Protein AF-0000000072588635 (afdb_homodimer)

Secondary structure (DSSP, 8-state):
-------------------------TTEEEEEEEEE--PPPTTSPPPSS-EEEEEEEEEPTTSBEEEEEEEE--S-HHHHHHHHHHHHT-EEEEEPPTT-----EEEEEEEEE--------/-------------------------TTEEEEEEEEE--PPPTTSPPPSS-EEEEEEEEEPTTSBEEEEEEEE--S-HHHHHHHHHHHHT-EEEEEPPTT-----EEEEEEEEE--------

Radius of gyration: 28.41 Å; Cα contacts (8 Å, |Δi|>4): 450; chains: 2; bounding box: 90×67×60 Å

Foldseek 3Di:
DPPPPPPPPPPPPPPPPPPPPVPDPLADKDKDKDWDAQDQDPPDPFDPAKFKWKWKFKQALQFFTDPIDTPDGRPGPRSNVSVSVRRRPMGMHMDDRVPDGRGIDMDIDMHMDGGDPPPDD/DPPPPPPPPPPPPPPPPPPPPVPPPLADKDKDKDWDAQDQDPPDDFDPAKFKWKWKFKQALQFFTDPIDTPDGRPGPRSNVSVSVRRRPMGMHMDDRVPDGRGIDMDIDMHMDGGDPPDDD

Nearest PDB structures (foldseek):
  6i97-assembly1_E  TM=8.173E-01  e=5.059E-04  Pseudomonas aeruginosa
  1u07-assembly1_B  TM=7.671E-01  e=1.325E-03  Escherichia coli
  6fip-assembly1_A  TM=7.478E-01  e=3.079E-03  Pseudomonas aeruginosa
  8rd6-assembly1_A  TM=7.359E-01  e=5.970E-03  Salmonella enterica
  2k9k-assembly1_A  TM=5.930E-01  e=5.538E-02  Vibrio anguillarum

InterPro domains:
  IPR006260 TonB/TolA, C-terminal [TIGR01352] (39-115)
  IPR037682 TonB, C-terminal [PF03544] (39-114)
  IPR037682 TonB, C-terminal [PS52015] (25-121)

Solvent-accessible surface area (backbone atoms only — not comparable to full-atom values): 14152 Å² total; per-residue (Å²): 134,82,76,76,78,77,77,78,78,74,78,80,78,76,79,76,75,74,72,81,73,76,76,69,71,62,62,33,23,39,39,39,33,42,31,45,62,56,57,71,55,84,87,45,82,78,53,88,54,74,35,52,27,31,35,31,27,38,30,39,51,84,16,43,46,37,80,69,41,74,79,38,75,46,89,40,69,54,56,43,50,25,40,50,53,20,55,53,58,28,43,33,48,64,44,50,24,75,95,54,68,65,58,48,32,37,42,33,38,72,40,79,44,74,44,72,77,72,71,82,128,133,83,78,77,79,78,78,79,78,73,78,81,77,76,78,75,74,73,72,81,72,77,74,68,72,62,62,34,22,40,38,38,33,41,32,46,64,58,58,70,55,83,87,45,81,80,53,89,52,73,35,53,29,32,37,32,28,38,30,39,54,83,17,42,45,37,80,70,40,74,80,38,76,46,87,39,70,56,54,44,51,24,40,51,54,20,55,53,57,26,42,34,50,65,43,51,22,76,93,53,66,65,58,49,32,36,42,33,39,72,40,77,44,74,44,72,77,71,73,82,127

pLDDT: mean 84.45, std 18.2, range [39.66, 98.81]

Structure (mmCIF, N/CA/C/O backbone):
data_AF-0000000072588635-model_v1
#
loop_
_entity.id
_entity.type
_entity.pdbx_description
1 polymer Lipoprotein
#
loop_
_atom_site.group_PDB
_atom_site.id
_atom_site.type_symbol
_atom_site.label_atom_id
_atom_site.label_alt_id
_atom_site.label_comp_id
_atom_site.label_asym_id
_atom_site.label_entity_id
_atom_site.label_seq_id
_atom_site.pdbx_PDB_ins_code
_atom_site.Cartn_x
_atom_site.Cartn_y
_atom_site.Cartn_z
_atom_site.occupancy
_atom_site.B_iso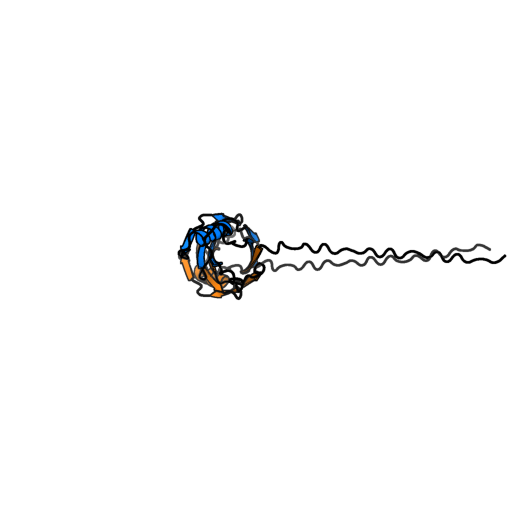_or_equiv
_atom_site.auth_seq_id
_atom_site.auth_comp_id
_atom_site.auth_asym_id
_atom_site.auth_atom_id
_atom_site.pdbx_PDB_model_num
ATOM 1 N N . MET A 1 1 ? 72.812 30.406 -20.75 1 39.66 1 MET A N 1
ATOM 2 C CA . MET A 1 1 ? 71.812 29.594 -21.422 1 39.66 1 MET A CA 1
ATOM 3 C C . MET A 1 1 ? 70.812 29.062 -20.406 1 39.66 1 MET A C 1
ATOM 5 O O . MET A 1 1 ? 70.875 27.922 -19.953 1 39.66 1 MET A O 1
ATOM 9 N N . LYS A 1 2 ? 70.5 29.969 -19.375 1 52.34 2 LYS A N 1
ATOM 10 C CA . LYS A 1 2 ? 69.562 29.719 -18.344 1 52.34 2 LYS A CA 1
ATOM 11 C C . LYS A 1 2 ? 68.188 29.359 -18.938 1 52.34 2 LYS A C 1
ATOM 13 O O . LYS A 1 2 ? 67.625 30.156 -19.672 1 52.34 2 LYS A O 1
ATOM 18 N N . THR A 1 3 ? 68 28.047 -19.266 1 54.88 3 THR A N 1
ATOM 19 C CA . THR A 1 3 ? 66.75 27.5 -19.703 1 54.88 3 THR A CA 1
ATOM 20 C C . THR A 1 3 ? 65.688 27.641 -18.625 1 54.88 3 THR A C 1
ATOM 22 O O . THR A 1 3 ? 65.812 27.172 -17.5 1 54.88 3 THR A O 1
ATOM 25 N N . TYR A 1 4 ? 65.062 28.891 -18.578 1 57.09 4 TYR A N 1
ATOM 26 C CA . TYR A 1 4 ? 63.812 29.078 -17.781 1 57.09 4 TYR A CA 1
ATOM 27 C C . TYR A 1 4 ? 62.75 28.078 -18.188 1 57.09 4 TYR A C 1
ATOM 29 O O . TYR A 1 4 ? 62.312 28.031 -19.344 1 57.09 4 TYR A O 1
ATOM 37 N N . SER A 1 5 ? 62.781 26.781 -17.641 1 53.72 5 SER A N 1
ATOM 38 C CA . SER A 1 5 ? 61.688 25.828 -17.75 1 53.72 5 SER A CA 1
ATOM 39 C C . SER A 1 5 ? 60.344 26.453 -17.328 1 53.72 5 SER A C 1
ATOM 41 O O . SER A 1 5 ? 60.25 26.969 -16.203 1 53.72 5 SER A O 1
ATOM 43 N N . THR A 1 6 ? 59.531 27.062 -18.297 1 59.66 6 THR A N 1
ATOM 44 C CA . THR A 1 6 ? 58.156 27.5 -18.109 1 59.66 6 THR A CA 1
ATOM 45 C C . THR A 1 6 ? 57.281 26.359 -17.625 1 59.66 6 THR A C 1
ATOM 47 O O . THR A 1 6 ? 57.125 25.359 -18.328 1 59.66 6 THR A O 1
ATOM 50 N N . TYR A 1 7 ? 57.281 26.047 -16.312 1 55.94 7 TYR A N 1
ATOM 51 C CA . TYR A 1 7 ? 56.25 25.172 -15.734 1 55.94 7 TYR A CA 1
ATOM 52 C C . TYR A 1 7 ? 54.844 25.656 -16.094 1 55.94 7 TYR A C 1
ATOM 54 O O . TYR A 1 7 ? 54.5 26.797 -15.797 1 55.94 7 TYR A O 1
ATOM 62 N N . LEU A 1 8 ? 54.25 25.125 -17.25 1 55.19 8 LEU A N 1
ATOM 63 C CA . LEU A 1 8 ? 52.844 25.281 -17.594 1 55.19 8 LEU A CA 1
ATOM 64 C C . LEU A 1 8 ? 51.938 24.828 -16.438 1 55.19 8 LEU A C 1
ATOM 66 O O . LEU A 1 8 ? 51.969 23.656 -16.062 1 55.19 8 LEU A O 1
ATOM 70 N N . ALA A 1 9 ? 51.531 25.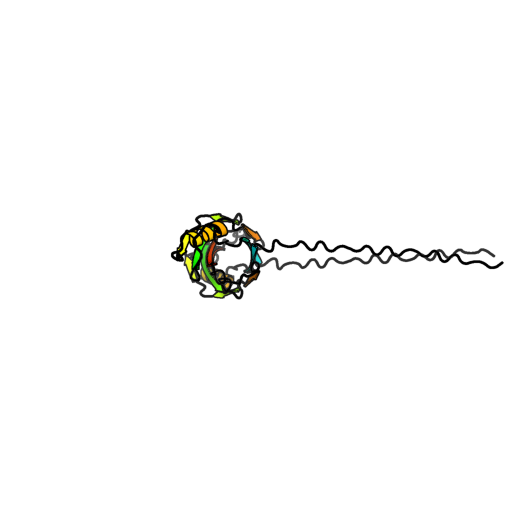688 -15.523 1 54.34 9 ALA A N 1
ATOM 71 C CA . ALA A 1 9 ? 50.562 25.469 -14.477 1 54.34 9 ALA A CA 1
ATOM 72 C C . ALA A 1 9 ? 49.219 25.078 -15.062 1 54.34 9 ALA A C 1
ATOM 74 O O . ALA A 1 9 ? 48.594 25.844 -15.797 1 54.34 9 ALA A O 1
ATOM 75 N N . LEU A 1 10 ? 49.031 23.766 -15.469 1 56.31 10 LEU A N 1
ATOM 76 C CA . LEU A 1 10 ? 47.719 23.281 -15.867 1 56.31 10 LEU A CA 1
ATOM 77 C C . LEU A 1 10 ? 46.688 23.609 -14.789 1 56.31 10 LEU A C 1
ATOM 79 O O . LEU A 1 10 ? 46.844 23.25 -13.625 1 56.31 10 LEU A O 1
ATOM 83 N N . PRO A 1 11 ? 45.812 24.609 -14.914 1 56.38 11 PRO A N 1
ATOM 84 C CA . PRO A 1 11 ? 44.75 24.781 -13.945 1 56.38 11 PRO A CA 1
ATOM 85 C C . PRO A 1 11 ? 43.844 23.531 -13.836 1 56.38 11 PRO A C 1
ATOM 87 O O . PRO A 1 11 ? 43.406 23 -14.852 1 56.38 11 PRO A O 1
ATOM 90 N N . LEU A 1 12 ? 43.969 22.641 -12.859 1 56.97 12 LEU A N 1
ATOM 91 C CA . LEU A 1 12 ? 43 21.609 -12.539 1 56.97 12 LEU A CA 1
ATOM 92 C C . LEU A 1 12 ? 41.625 22.219 -12.344 1 56.97 12 LEU A C 1
ATOM 94 O O . LEU A 1 12 ? 41.406 22.969 -11.391 1 56.97 12 LEU A O 1
ATOM 98 N N . ALA A 1 13 ? 40.812 22.547 -13.375 1 53.59 13 ALA A N 1
ATOM 99 C CA . ALA A 1 13 ? 39.406 22.922 -13.234 1 53.59 13 ALA A CA 1
ATOM 100 C C . ALA A 1 13 ? 38.656 21.891 -12.383 1 53.59 13 ALA A C 1
ATOM 102 O O . ALA A 1 13 ? 38.531 20.734 -12.773 1 53.59 13 ALA A O 1
ATOM 103 N N . ALA A 1 14 ? 38.5 22.078 -11.102 1 53.66 14 ALA A N 1
ATOM 104 C CA . ALA A 1 14 ? 37.594 21.328 -10.219 1 53.66 14 ALA A CA 1
ATOM 105 C C . ALA A 1 14 ? 36.188 21.344 -10.75 1 53.66 14 ALA A C 1
ATOM 107 O O . ALA A 1 14 ? 35.531 22.406 -10.828 1 53.66 14 ALA A O 1
ATOM 108 N N . SER A 1 15 ? 35.719 20.5 -11.711 1 56.03 15 SER A N 1
ATOM 109 C CA . SER A 1 15 ? 34.312 20.297 -12.008 1 56.03 15 SER A CA 1
ATOM 110 C C . SER A 1 15 ? 33.5 20.078 -10.727 1 56.03 15 SER A C 1
ATOM 112 O O . SER A 1 15 ? 33.688 19.062 -10.039 1 56.03 15 SER A O 1
ATOM 114 N N . LEU A 1 16 ? 33.125 21.078 -9.93 1 52.16 16 LEU A N 1
ATOM 115 C CA . LEU A 1 16 ? 32.094 20.922 -8.891 1 52.16 16 LEU A CA 1
ATOM 116 C C . LEU A 1 16 ? 30.859 20.234 -9.453 1 52.16 16 LEU A C 1
ATOM 118 O O . LEU A 1 16 ? 30.141 20.812 -10.281 1 52.16 16 LEU A O 1
ATOM 122 N N . LEU A 1 17 ? 30.781 18.969 -9.664 1 51.03 17 LEU A N 1
ATOM 123 C CA . LEU A 1 17 ? 29.531 18.234 -9.797 1 51.03 17 LEU A CA 1
ATOM 124 C C . LEU A 1 17 ? 28.531 18.688 -8.75 1 51.03 17 LEU A C 1
ATOM 126 O O . LEU A 1 17 ? 28.656 18.328 -7.57 1 51.03 17 LEU A O 1
ATOM 130 N N . ALA A 1 18 ? 27.953 19.906 -8.844 1 51.28 18 ALA A N 1
ATOM 131 C CA . ALA A 1 18 ? 26.75 20.219 -8.062 1 51.28 18 ALA A CA 1
ATOM 132 C C . ALA A 1 18 ? 25.797 19.031 -8.055 1 51.28 18 ALA A C 1
ATOM 134 O O . ALA A 1 18 ? 25.375 18.562 -9.109 1 51.28 18 ALA A O 1
ATOM 135 N N . GLY A 1 19 ? 25.875 18.078 -7.168 1 49.78 19 GLY A N 1
ATOM 136 C CA . GLY A 1 19 ? 24.891 17.016 -6.941 1 49.78 19 GLY A CA 1
ATOM 137 C C . GLY A 1 19 ? 23.469 17.5 -6.965 1 49.78 19 GLY A C 1
ATOM 138 O O . GLY A 1 19 ? 23.141 18.531 -6.363 1 49.78 19 GLY A O 1
ATOM 139 N N . CYS A 1 20 ? 22.578 17.438 -8.039 1 50.41 20 CYS A N 1
ATOM 140 C CA . CYS A 1 20 ? 21.125 17.531 -8.07 1 50.41 20 CYS A CA 1
ATOM 141 C C . CYS A 1 20 ? 20.516 17.047 -6.766 1 50.41 20 CYS A C 1
ATOM 143 O O . CYS A 1 20 ? 20.438 15.836 -6.527 1 50.41 20 CYS A O 1
ATOM 145 N N . ALA A 1 21 ? 20.641 17.688 -5.637 1 49.22 21 ALA A N 1
ATOM 146 C CA . ALA A 1 21 ? 19.781 17.328 -4.516 1 49.22 21 ALA A CA 1
ATOM 147 C C . ALA A 1 21 ? 18.297 17.391 -4.922 1 49.22 21 ALA A C 1
ATOM 149 O O . ALA A 1 21 ? 17.781 18.469 -5.227 1 49.22 21 ALA A O 1
ATOM 150 N N . THR A 1 22 ? 17.672 16.594 -5.734 1 51.28 22 THR A N 1
ATOM 151 C CA . THR A 1 22 ? 16.219 16.578 -5.887 1 51.28 22 THR A CA 1
ATOM 152 C C . THR A 1 22 ? 15.523 16.734 -4.535 1 51.28 22 THR A C 1
ATOM 154 O O . THR A 1 22 ? 15.75 15.93 -3.625 1 51.28 22 THR A O 1
ATOM 157 N N . PHE A 1 23 ? 15.383 17.875 -4.039 1 49.12 23 PHE A N 1
ATOM 158 C CA . PHE A 1 23 ? 14.562 18.156 -2.867 1 49.12 23 PHE A CA 1
ATOM 159 C C . PHE A 1 23 ? 13.211 17.453 -2.984 1 49.12 23 PHE A C 1
ATOM 161 O O . PHE A 1 23 ? 12.391 17.812 -3.832 1 49.12 23 PHE A O 1
ATOM 168 N N . ALA A 1 24 ? 12.992 16.203 -2.787 1 54.25 24 ALA A N 1
ATOM 169 C CA . ALA A 1 24 ? 11.695 15.539 -2.674 1 54.25 24 ALA A CA 1
ATOM 170 C C . ALA A 1 24 ? 10.719 16.391 -1.865 1 54.25 24 ALA A C 1
ATOM 172 O O . ALA A 1 24 ? 11.078 16.938 -0.827 1 54.25 24 ALA A O 1
ATOM 173 N N . PRO A 1 25 ? 9.602 16.844 -2.527 1 55.19 25 PRO A N 1
ATOM 174 C CA . PRO A 1 25 ? 8.641 17.688 -1.829 1 55.19 25 PRO A CA 1
ATOM 175 C C . PRO A 1 25 ? 8.305 17.188 -0.427 1 55.19 25 PRO A C 1
ATOM 177 O O . PRO A 1 25 ? 8.039 16 -0.242 1 55.19 25 PRO A O 1
ATOM 180 N N . ARG A 1 26 ? 8.75 17.828 0.639 1 63.19 26 ARG A N 1
ATOM 181 C CA . ARG A 1 26 ? 8.586 17.672 2.08 1 63.19 26 ARG A CA 1
ATOM 182 C C . ARG A 1 26 ? 7.105 17.578 2.453 1 63.19 26 ARG A C 1
ATOM 184 O O . ARG A 1 26 ? 6.766 17.203 3.576 1 63.19 26 ARG A O 1
ATOM 191 N N . ASP A 1 27 ? 6.109 17.609 1.372 1 81.81 27 ASP A N 1
ATOM 192 C CA . ASP A 1 27 ? 4.707 17.688 1.768 1 81.81 27 ASP A CA 1
ATOM 193 C C . ASP A 1 27 ? 3.943 16.438 1.357 1 81.81 27 ASP A C 1
ATOM 195 O O . ASP A 1 27 ? 2.74 16.484 1.1 1 81.81 27 ASP A O 1
ATOM 199 N N . ALA A 1 28 ? 4.77 15.383 1.234 1 89.25 28 ALA A N 1
ATOM 200 C CA . ALA A 1 28 ? 4.129 14.125 0.869 1 89.25 28 ALA A CA 1
ATOM 201 C C . ALA A 1 28 ? 4.754 12.953 1.618 1 89.25 28 ALA A C 1
ATOM 203 O O . ALA A 1 28 ? 5.949 12.961 1.916 1 89.25 28 ALA A O 1
ATOM 204 N N . ALA A 1 29 ? 3.965 12.094 1.938 1 92.38 29 ALA A N 1
ATOM 205 C CA . ALA A 1 29 ? 4.438 10.836 2.506 1 92.38 29 ALA A CA 1
ATOM 206 C C . ALA A 1 29 ? 4.633 9.781 1.417 1 92.38 29 ALA A C 1
ATOM 208 O O . ALA A 1 29 ? 3.945 9.805 0.394 1 92.38 29 ALA A O 1
ATOM 209 N N . LYS A 1 30 ? 5.648 8.953 1.594 1 94.88 30 LYS A N 1
ATOM 210 C CA . LYS A 1 30 ? 5.922 7.887 0.638 1 94.88 30 LYS A CA 1
ATOM 211 C C . LYS A 1 30 ? 5.746 6.516 1.281 1 94.88 30 LYS A C 1
ATOM 213 O O . LYS A 1 30 ? 6.141 6.305 2.43 1 94.88 30 LYS A O 1
ATOM 218 N N . LEU A 1 31 ? 5.098 5.625 0.53 1 96.44 31 LEU A N 1
ATOM 219 C CA . LEU A 1 31 ? 4.949 4.219 0.889 1 96.44 31 LEU A CA 1
ATOM 220 C C . LEU A 1 31 ? 5.555 3.318 -0.181 1 96.44 31 LEU A C 1
ATOM 222 O O . LEU A 1 31 ? 5.223 3.439 -1.362 1 96.44 31 LEU A O 1
ATOM 226 N N . GLU A 1 32 ? 6.461 2.465 0.234 1 97.25 32 GLU A N 1
ATOM 227 C CA . GLU A 1 32 ? 7.086 1.5 -0.666 1 97.25 32 GLU A CA 1
ATOM 228 C C . GLU A 1 32 ? 6.961 0.078 -0.125 1 97.25 32 GLU A C 1
ATOM 230 O O . GLU A 1 32 ? 7.332 -0.193 1.019 1 97.25 32 GLU A O 1
ATOM 235 N N . CYS A 1 33 ? 6.449 -0.737 -0.926 1 97.88 33 CYS A N 1
ATOM 236 C CA . CYS A 1 33 ? 6.285 -2.127 -0.511 1 97.88 33 CYS A CA 1
ATOM 237 C C . CYS A 1 33 ? 6.91 -3.074 -1.527 1 97.88 33 CYS A C 1
ATOM 239 O O . CYS A 1 33 ? 6.797 -2.859 -2.736 1 97.88 33 CYS A O 1
ATOM 241 N N . THR A 1 34 ? 7.574 -4.094 -1.076 1 96.5 34 THR A N 1
ATOM 242 C CA . THR A 1 34 ? 8.055 -5.219 -1.873 1 96.5 34 THR A CA 1
ATOM 243 C C . THR A 1 34 ? 7.27 -6.488 -1.55 1 96.5 34 THR A C 1
ATOM 245 O O . THR A 1 34 ? 7.141 -6.863 -0.383 1 96.5 34 THR A O 1
ATOM 248 N N . MET A 1 35 ? 6.785 -7.059 -2.574 1 92.25 35 MET A N 1
ATOM 249 C CA . MET A 1 35 ? 5.98 -8.266 -2.398 1 92.25 35 MET A CA 1
ATOM 250 C C . MET A 1 35 ? 6.555 -9.43 -3.199 1 92.25 35 MET A C 1
ATOM 252 O O . MET A 1 35 ? 6.695 -9.336 -4.418 1 92.25 35 MET A O 1
ATOM 256 N N . PRO A 1 36 ? 6.77 -10.477 -2.484 1 93.06 36 PRO A N 1
ATOM 257 C CA . PRO A 1 36 ? 7.238 -11.641 -3.238 1 93.06 36 PRO A CA 1
ATOM 258 C C . PRO A 1 36 ? 6.156 -12.234 -4.141 1 93.06 36 PRO A C 1
ATOM 260 O O . PRO A 1 36 ? 4.965 -12.086 -3.861 1 93.06 36 PRO A O 1
ATOM 263 N N . VAL A 1 37 ? 6.602 -12.836 -5.152 1 90.94 37 VAL A N 1
ATOM 264 C CA . VAL A 1 37 ? 5.676 -13.523 -6.043 1 90.94 37 VAL A CA 1
ATOM 265 C C . VAL A 1 37 ? 5.098 -14.75 -5.344 1 90.94 37 VAL A C 1
ATOM 267 O O . VAL A 1 37 ? 5.82 -15.484 -4.668 1 90.94 37 VAL A O 1
ATOM 270 N N . ALA A 1 38 ? 3.814 -14.852 -5.477 1 93.5 38 ALA A N 1
ATOM 271 C CA . ALA A 1 38 ? 3.188 -16.078 -4.98 1 93.5 38 ALA A CA 1
ATOM 272 C C . ALA A 1 38 ? 3.346 -17.219 -5.98 1 93.5 38 ALA A C 1
ATOM 274 O O . ALA A 1 38 ? 2.736 -17.203 -7.055 1 93.5 38 ALA A O 1
ATOM 275 N N . ALA A 1 39 ? 4.098 -18.203 -5.531 1 90.88 39 ALA A N 1
ATOM 276 C CA . ALA A 1 39 ? 4.328 -19.328 -6.426 1 90.88 39 ALA A CA 1
ATOM 277 C C . ALA A 1 39 ? 3.395 -20.5 -6.094 1 90.88 39 ALA A C 1
ATOM 279 O O . ALA A 1 39 ? 3.297 -20.906 -4.938 1 90.88 39 ALA A O 1
ATOM 280 N N . TYR A 1 40 ? 2.74 -20.922 -7.215 1 93 40 TYR A N 1
ATOM 281 C CA . TYR A 1 40 ? 1.927 -22.109 -7.012 1 93 40 TYR A CA 1
ATOM 282 C C . TYR A 1 40 ? 2.799 -23.312 -6.695 1 93 40 TYR A C 1
ATOM 284 O O . TYR A 1 40 ? 3.775 -23.594 -7.398 1 93 40 TYR A O 1
ATOM 292 N N . PRO A 1 41 ? 2.297 -23.984 -5.633 1 91.88 41 PRO A N 1
ATOM 293 C CA . PRO A 1 41 ? 3.16 -25.094 -5.219 1 91.88 41 PRO A CA 1
ATOM 294 C C . PRO A 1 41 ? 3.322 -26.156 -6.305 1 91.88 41 PRO A C 1
ATOM 296 O O . PRO A 1 41 ? 2.342 -26.547 -6.938 1 91.88 41 PRO A O 1
ATOM 299 N N . GLU A 1 42 ? 4.543 -26.656 -6.438 1 89.31 42 GLU A N 1
ATOM 300 C CA . GLU A 1 42 ? 4.848 -27.609 -7.488 1 89.31 42 GLU A CA 1
ATOM 301 C C . GLU A 1 42 ? 4.262 -28.984 -7.168 1 89.31 42 GLU A C 1
ATOM 303 O O . GLU A 1 42 ? 3.996 -29.781 -8.07 1 89.31 42 GLU A O 1
ATOM 308 N N . ASN A 1 43 ? 4.105 -29.156 -5.938 1 91.94 43 ASN A N 1
ATOM 309 C CA . ASN A 1 43 ? 3.621 -30.453 -5.508 1 91.94 43 ASN A CA 1
ATOM 310 C C . ASN A 1 43 ? 2.098 -30.5 -5.473 1 91.94 43 ASN A C 1
ATOM 312 O O . ASN A 1 43 ? 1.512 -31.562 -5.207 1 91.94 43 ASN A O 1
ATOM 316 N N . ALA A 1 44 ? 1.487 -29.406 -5.766 1 92.44 44 ALA A N 1
ATOM 317 C CA . ALA A 1 44 ? 0.027 -29.359 -5.766 1 92.44 44 ALA A CA 1
ATOM 318 C C . ALA A 1 44 ? -0.533 -29.797 -7.121 1 92.44 44 ALA A C 1
ATOM 320 O O . ALA A 1 44 ? 0.181 -29.797 -8.125 1 92.44 44 ALA A O 1
ATOM 321 N N . LYS A 1 45 ? -1.78 -30.266 -7.117 1 91.44 45 LYS A N 1
ATOM 322 C CA . LYS A 1 45 ? -2.447 -30.594 -8.367 1 91.44 45 LYS A CA 1
ATOM 323 C C . LYS A 1 45 ? -2.422 -29.406 -9.336 1 91.44 45 LYS A C 1
ATOM 325 O O . LYS A 1 45 ? -2.701 -28.281 -8.945 1 91.44 45 LYS A O 1
ATOM 330 N N . PRO A 1 46 ? -2.086 -29.719 -10.555 1 91.25 46 PRO A N 1
ATOM 331 C CA . PRO A 1 46 ? -2.039 -28.641 -11.539 1 91.25 46 PRO A CA 1
ATOM 332 C C . PRO A 1 46 ? -3.375 -27.922 -11.688 1 91.25 46 PRO A C 1
ATOM 334 O O . PRO A 1 46 ? -4.434 -28.547 -11.633 1 91.25 46 PRO A O 1
ATOM 337 N N . LEU A 1 47 ? -3.24 -26.656 -11.852 1 91.94 47 LEU A N 1
ATOM 338 C CA . LEU A 1 47 ? -4.441 -25.844 -12.008 1 91.94 47 LEU A CA 1
ATOM 339 C C . LEU A 1 47 ? -5.121 -26.125 -13.344 1 91.94 47 LEU A C 1
ATOM 341 O O . LEU A 1 47 ? -4.461 -26.141 -14.391 1 91.94 47 LEU A O 1
ATOM 345 N N . GLU A 1 48 ? -6.367 -26.375 -13.297 1 90.31 48 GLU A N 1
ATOM 346 C CA . GLU A 1 48 ? -7.141 -26.562 -14.523 1 90.31 48 GLU A CA 1
ATOM 347 C C . GLU A 1 48 ? -7.75 -25.25 -15 1 90.31 48 GLU A C 1
ATOM 349 O O . GLU A 1 48 ? -8.133 -25.125 -16.172 1 90.31 48 GLU A O 1
ATOM 354 N N . ARG A 1 49 ? -7.906 -24.359 -14.07 1 92.19 49 ARG A N 1
ATOM 355 C CA . ARG A 1 49 ? -8.453 -23.031 -14.359 1 92.19 49 ARG A CA 1
ATOM 356 C C . ARG A 1 49 ? -7.758 -21.969 -13.523 1 92.19 49 ARG A C 1
ATOM 358 O O . ARG A 1 49 ? -7.059 -22.281 -12.562 1 92.19 49 ARG A O 1
ATOM 365 N N . ARG A 1 50 ? -7.922 -20.797 -13.93 1 94.56 50 ARG A N 1
ATOM 366 C CA . ARG A 1 50 ? -7.383 -19.656 -13.195 1 94.56 50 ARG A CA 1
ATOM 367 C C . ARG A 1 50 ? -7.902 -19.625 -11.766 1 94.56 50 ARG A C 1
ATOM 369 O O . ARG A 1 50 ? -9.086 -19.875 -11.523 1 94.56 50 ARG A O 1
ATOM 376 N N . ALA A 1 51 ? -7.031 -19.375 -10.844 1 95.81 51 ALA A N 1
ATOM 377 C CA . ALA A 1 51 ? -7.391 -19.219 -9.438 1 95.81 51 ALA A CA 1
ATOM 378 C C . ALA A 1 51 ? -7.039 -17.812 -8.93 1 95.81 51 ALA A C 1
ATOM 380 O O . ALA A 1 51 ? -5.918 -17.344 -9.117 1 95.81 51 ALA A O 1
ATOM 381 N N . THR A 1 52 ? -8.039 -17.125 -8.383 1 96.5 52 THR A N 1
ATOM 382 C CA . THR A 1 52 ? -7.812 -15.82 -7.793 1 96.5 52 THR A CA 1
ATOM 383 C C . THR A 1 52 ? -8.125 -15.836 -6.301 1 96.5 52 THR A C 1
ATOM 385 O O . THR A 1 52 ? -9.211 -16.25 -5.891 1 96.5 52 THR A O 1
ATOM 388 N N . VAL A 1 53 ? -7.199 -15.453 -5.52 1 98.06 53 VAL A N 1
ATOM 389 C CA . VAL A 1 53 ? -7.332 -15.383 -4.066 1 98.06 53 VAL A CA 1
ATOM 390 C C . VAL A 1 53 ? -7.285 -13.922 -3.613 1 98.06 53 VAL A C 1
ATOM 392 O O . VAL A 1 53 ? -6.383 -13.172 -4 1 98.06 53 VAL A O 1
ATOM 395 N N . LEU A 1 54 ? -8.25 -13.445 -2.877 1 98.62 54 LEU A N 1
ATOM 396 C CA . LEU A 1 54 ? -8.18 -12.133 -2.246 1 98.62 54 LEU A CA 1
ATOM 397 C C . LEU A 1 54 ? -7.668 -12.242 -0.815 1 98.62 54 LEU A C 1
ATOM 399 O O . LEU A 1 54 ? -8.219 -12.992 -0.007 1 98.62 54 LEU A O 1
ATOM 403 N N . VAL A 1 55 ? -6.566 -11.562 -0.556 1 98.75 55 VAL A N 1
ATOM 404 C CA . VAL A 1 55 ? -5.914 -11.664 0.745 1 98.75 55 VAL A CA 1
ATOM 405 C C . VAL A 1 55 ? -5.824 -10.281 1.385 1 98.75 55 VAL A C 1
ATOM 407 O O . VAL A 1 55 ? -5.496 -9.297 0.714 1 98.75 55 VAL A O 1
ATOM 410 N N . ARG A 1 56 ? -6.102 -10.195 2.631 1 98.75 56 ARG A N 1
ATOM 411 C CA . ARG A 1 56 ? -6.008 -8.984 3.438 1 98.75 56 ARG A CA 1
ATOM 412 C C . ARG A 1 56 ? -4.926 -9.125 4.504 1 98.75 56 ARG A C 1
ATOM 414 O O . ARG A 1 56 ? -4.77 -10.188 5.109 1 98.75 56 ARG A O 1
ATOM 421 N N . ALA A 1 57 ? -4.223 -8.102 4.777 1 98.81 57 ALA A N 1
ATOM 422 C CA . ALA A 1 57 ? -3.264 -8.047 5.875 1 98.81 57 ALA A CA 1
ATOM 423 C C . ALA A 1 57 ? -3.256 -6.664 6.527 1 98.81 57 ALA A C 1
ATOM 425 O O . ALA A 1 57 ? -3.533 -5.66 5.871 1 98.81 57 ALA A O 1
ATOM 426 N N . MET A 1 58 ? -3.023 -6.625 7.777 1 98.69 58 MET A N 1
ATOM 427 C CA . MET A 1 58 ? -2.629 -5.398 8.461 1 98.69 58 MET A CA 1
ATOM 428 C C . MET A 1 58 ? -1.118 -5.199 8.398 1 98.69 58 MET A C 1
ATOM 430 O O . MET A 1 58 ? -0.356 -6.059 8.844 1 98.69 58 MET A O 1
ATOM 434 N N . ILE A 1 59 ? -0.738 -4.125 7.75 1 98.5 59 ILE A N 1
ATOM 435 C CA . ILE A 1 59 ? 0.676 -3.768 7.727 1 98.5 59 ILE A CA 1
ATOM 436 C C . ILE A 1 59 ? 0.987 -2.816 8.883 1 98.5 59 ILE A C 1
ATOM 438 O O . ILE A 1 59 ? 0.404 -1.733 8.977 1 98.5 59 ILE A O 1
ATOM 442 N N . THR A 1 60 ? 1.933 -3.18 9.664 1 98.25 60 THR A N 1
ATOM 443 C CA . THR A 1 60 ? 2.275 -2.387 10.844 1 98.25 60 THR A CA 1
ATOM 444 C C . THR A 1 60 ? 3.062 -1.142 10.445 1 98.25 60 THR A C 1
ATOM 446 O O . THR A 1 60 ? 3.496 -1.016 9.297 1 98.25 60 THR A O 1
ATOM 449 N N . ALA A 1 61 ? 3.197 -0.239 11.43 1 96.88 61 ALA A N 1
ATOM 450 C CA . ALA A 1 61 ? 3.98 0.969 11.188 1 96.88 61 ALA A CA 1
ATOM 451 C C . ALA A 1 61 ? 5.426 0.625 10.836 1 96.88 61 ALA A C 1
ATOM 453 O O . ALA A 1 61 ? 6.105 1.394 10.156 1 96.88 61 ALA A O 1
ATOM 454 N N . SER A 1 62 ? 5.867 -0.562 11.266 1 96.62 62 SER A N 1
ATOM 455 C CA . SER A 1 62 ? 7.23 -1.009 10.992 1 96.62 62 SER A CA 1
ATOM 456 C C . SER A 1 62 ? 7.332 -1.657 9.617 1 96.62 62 SER A C 1
ATOM 458 O O . SER A 1 62 ? 8.43 -1.956 9.141 1 96.62 62 SER A O 1
ATOM 460 N N . GLY A 1 63 ? 6.191 -1.947 9.047 1 97.56 63 GLY A N 1
ATOM 461 C CA . GLY A 1 63 ? 6.211 -2.408 7.664 1 97.56 63 GLY A CA 1
ATOM 462 C C . GLY A 1 63 ? 5.992 -3.904 7.531 1 97.56 63 GLY A C 1
ATOM 463 O O . GLY A 1 63 ? 6.148 -4.465 6.445 1 97.56 63 GLY A O 1
ATOM 464 N N . ASN A 1 64 ? 5.602 -4.57 8.602 1 97.62 64 ASN A N 1
ATOM 465 C CA . ASN A 1 64 ? 5.395 -6.012 8.57 1 97.62 64 ASN A CA 1
ATOM 466 C C . ASN A 1 64 ? 3.916 -6.367 8.453 1 97.62 64 ASN A C 1
ATOM 468 O O . ASN A 1 64 ? 3.057 -5.656 8.977 1 97.62 64 ASN A O 1
ATOM 472 N N . ALA A 1 65 ? 3.736 -7.527 7.816 1 98.44 65 ALA A N 1
ATOM 473 C CA . ALA A 1 65 ? 2.359 -7.988 7.672 1 98.44 65 ALA A CA 1
ATOM 474 C C . ALA A 1 65 ? 1.909 -8.766 8.906 1 98.44 65 ALA A C 1
ATOM 476 O O . ALA A 1 65 ? 2.656 -9.594 9.438 1 98.44 65 ALA A O 1
ATOM 477 N N . GLU A 1 66 ? 0.759 -8.422 9.359 1 98.19 66 GLU A N 1
ATOM 478 C CA . GLU A 1 66 ? 0.084 -9.133 10.445 1 98.19 66 GLU A CA 1
ATOM 479 C C . GLU A 1 66 ? -1.364 -9.445 10.078 1 98.19 66 GLU A C 1
ATOM 481 O O . GLU A 1 66 ? -1.911 -8.867 9.133 1 98.19 66 GLU A O 1
ATOM 486 N N . ASN A 1 67 ? -1.914 -10.469 10.75 1 98.38 67 ASN A N 1
ATOM 487 C CA . ASN A 1 67 ? -3.316 -10.836 10.578 1 98.38 67 ASN A CA 1
ATOM 488 C C . ASN A 1 67 ? -3.654 -11.086 9.109 1 98.38 67 ASN A C 1
ATOM 490 O O . ASN A 1 67 ? -4.633 -10.539 8.594 1 98.38 67 ASN A O 1
ATOM 494 N N . VAL A 1 68 ? -2.83 -11.828 8.508 1 98.69 68 VAL A N 1
ATOM 495 C CA . VAL A 1 68 ? -3.023 -12.156 7.098 1 98.69 68 VAL A CA 1
ATOM 496 C C . VAL A 1 68 ? -4.188 -13.141 6.949 1 98.69 68 VAL A C 1
ATOM 498 O O . VAL A 1 68 ? -4.184 -14.211 7.559 1 98.69 68 VAL A O 1
ATOM 501 N N . THR A 1 69 ? -5.188 -12.758 6.148 1 98.31 69 THR A N 1
ATOM 502 C CA . THR A 1 69 ? -6.402 -13.555 6.027 1 98.31 69 THR A CA 1
ATOM 503 C C . THR A 1 69 ? -6.887 -13.586 4.582 1 98.31 69 THR A C 1
ATOM 505 O O . THR A 1 69 ? -6.828 -12.578 3.879 1 98.31 69 THR A O 1
ATOM 508 N N . VAL A 1 70 ? -7.387 -14.742 4.242 1 98.62 70 VAL A N 1
ATOM 509 C CA . VAL A 1 70 ? -8.062 -14.844 2.955 1 98.62 70 VAL A CA 1
ATOM 510 C C . VAL A 1 70 ? -9.477 -14.281 3.064 1 98.62 70 VAL A C 1
ATOM 512 O O . VAL A 1 70 ? -10.289 -14.773 3.852 1 98.62 70 VAL A O 1
ATOM 515 N N . THR A 1 71 ? -9.812 -13.242 2.344 1 98.31 71 THR A N 1
ATOM 516 C CA . THR A 1 71 ? -11.156 -12.672 2.371 1 98.31 71 THR A CA 1
ATOM 517 C C . THR A 1 71 ? -12.047 -13.336 1.32 1 98.31 71 THR A C 1
ATOM 519 O O . THR A 1 71 ? -13.266 -13.398 1.486 1 98.31 71 THR A O 1
ATOM 522 N N . THR A 1 72 ? -11.5 -13.781 0.148 1 97.81 72 THR A N 1
ATOM 523 C CA . THR A 1 72 ? -12.172 -14.562 -0.889 1 97.81 72 THR A CA 1
ATOM 524 C C . THR A 1 72 ? -11.273 -15.688 -1.386 1 97.81 72 THR A C 1
ATOM 526 O O . THR A 1 72 ? -10.242 -15.445 -2.014 1 97.81 72 THR A O 1
ATOM 529 N N . SER A 1 73 ? -11.703 -16.812 -1.113 1 97.44 73 SER A N 1
ATOM 530 C CA . SER A 1 73 ? -10.922 -17.984 -1.475 1 97.44 73 SER A CA 1
ATOM 531 C C . SER A 1 73 ? -11.062 -18.312 -2.959 1 97.44 73 SER A C 1
ATOM 533 O O . SER A 1 73 ? -12.102 -18.031 -3.562 1 97.44 73 SER A O 1
ATOM 535 N N . SER A 1 74 ? -10.094 -18.906 -3.537 1 95.25 74 SER A N 1
ATOM 536 C CA . SER A 1 74 ? -10.125 -19.391 -4.91 1 95.25 74 SER A CA 1
ATOM 537 C C . SER A 1 74 ? -10.773 -20.766 -4.996 1 95.25 74 SER A C 1
ATOM 539 O O . SER A 1 74 ? -10.992 -21.297 -6.09 1 95.25 74 SER A O 1
ATOM 541 N N . ARG A 1 75 ? -11.016 -21.453 -3.938 1 94.56 75 ARG A N 1
ATOM 542 C CA . ARG A 1 75 ? -11.484 -22.828 -3.807 1 94.56 75 ARG A CA 1
ATOM 543 C C . ARG A 1 75 ? -10.367 -23.812 -4.137 1 94.56 75 ARG A C 1
ATOM 545 O O . ARG A 1 75 ? -10.633 -24.984 -4.43 1 94.56 75 ARG A O 1
ATOM 552 N N . ASN A 1 76 ? -9.148 -23.328 -4.246 1 95.5 76 ASN A N 1
ATOM 553 C CA . ASN A 1 76 ? -7.922 -24.125 -4.34 1 95.5 76 ASN A CA 1
ATOM 554 C C . ASN A 1 76 ? -7.012 -23.891 -3.141 1 95.5 76 ASN A C 1
ATOM 556 O O . ASN A 1 76 ? -6.395 -22.828 -3.018 1 95.5 76 ASN A O 1
ATOM 560 N N . ALA A 1 77 ? -6.898 -24.875 -2.336 1 95.94 77 ALA A N 1
ATOM 561 C CA . ALA A 1 77 ? -6.184 -24.734 -1.067 1 95.94 77 ALA A CA 1
ATOM 562 C C . ALA A 1 77 ? -4.715 -24.406 -1.299 1 95.94 77 ALA A C 1
ATOM 564 O O . ALA A 1 77 ? -4.113 -23.656 -0.527 1 95.94 77 ALA A O 1
ATOM 565 N N . ALA A 1 78 ? -4.188 -24.938 -2.244 1 96.88 78 ALA A N 1
ATOM 566 C CA . ALA A 1 78 ? -2.781 -24.672 -2.545 1 96.88 78 ALA A CA 1
ATOM 567 C C . ALA A 1 78 ? -2.562 -23.219 -2.947 1 96.88 78 ALA A C 1
ATOM 569 O O . ALA A 1 78 ? -1.6 -22.578 -2.512 1 96.88 78 ALA A O 1
ATOM 570 N N . ALA A 1 79 ? -3.434 -22.719 -3.799 1 97.19 79 ALA A N 1
ATOM 571 C CA . ALA A 1 79 ? -3.357 -21.312 -4.199 1 97.19 79 ALA A CA 1
ATOM 572 C C . ALA A 1 79 ? -3.553 -20.391 -2.998 1 97.19 79 ALA A C 1
ATOM 574 O O . ALA A 1 79 ? -2.82 -19.422 -2.838 1 97.19 79 ALA A O 1
ATOM 575 N N . ASP A 1 80 ? -4.527 -20.766 -2.162 1 97.88 80 ASP A N 1
ATOM 576 C CA . ASP A 1 80 ? -4.793 -19.969 -0.977 1 97.88 80 ASP A CA 1
ATOM 577 C C . ASP A 1 80 ? -3.57 -19.906 -0.066 1 97.88 80 ASP A C 1
ATOM 579 O O . ASP A 1 80 ? -3.188 -18.828 0.398 1 97.88 80 ASP A O 1
ATOM 583 N N . ARG A 1 81 ? -2.934 -21.016 0.13 1 97.06 81 ARG A N 1
ATOM 584 C CA . ARG A 1 81 ? -1.754 -21.094 0.987 1 97.06 81 ARG A CA 1
ATOM 585 C C . ARG A 1 81 ? -0.6 -20.281 0.389 1 97.06 81 ARG A C 1
ATOM 587 O O . ARG A 1 81 ? 0.105 -19.578 1.106 1 97.06 81 ARG A O 1
ATOM 594 N N . ALA A 1 82 ? -0.385 -20.422 -0.853 1 96.88 82 ALA A N 1
ATOM 595 C CA . ALA A 1 82 ? 0.686 -19.703 -1.535 1 96.88 82 ALA A CA 1
ATOM 596 C C . ALA A 1 82 ? 0.478 -18.188 -1.438 1 96.88 82 ALA A C 1
ATOM 598 O O . ALA A 1 82 ? 1.433 -17.438 -1.229 1 96.88 82 ALA A O 1
ATOM 599 N N . ALA A 1 83 ? -0.752 -17.797 -1.621 1 97.69 83 ALA A N 1
ATOM 600 C CA . ALA A 1 83 ? -1.085 -16.375 -1.551 1 97.69 83 ALA A CA 1
ATOM 601 C C . ALA A 1 83 ? -0.828 -15.82 -0.152 1 97.69 83 ALA A C 1
ATOM 603 O O . ALA A 1 83 ? -0.242 -14.75 -0.002 1 97.69 83 ALA A O 1
ATOM 604 N N . VAL A 1 84 ? -1.262 -16.562 0.858 1 98.12 84 VAL A N 1
ATOM 605 C CA . VAL A 1 84 ? -1.069 -16.156 2.246 1 98.12 84 VAL A CA 1
ATOM 606 C C . VAL A 1 84 ? 0.422 -16.078 2.559 1 98.12 84 VAL A C 1
ATOM 608 O O . VAL A 1 84 ? 0.877 -15.125 3.203 1 98.12 84 VAL A O 1
ATOM 611 N N . ASP A 1 85 ? 1.17 -17.031 2.094 1 97.44 85 ASP A N 1
ATOM 612 C CA . ASP A 1 85 ? 2.613 -17.047 2.312 1 97.44 85 ASP A CA 1
ATOM 613 C C . ASP A 1 85 ? 3.273 -15.82 1.691 1 97.44 85 ASP A C 1
ATOM 615 O O . ASP A 1 85 ? 4.082 -15.148 2.338 1 97.44 85 ASP A O 1
ATOM 619 N N . ALA A 1 86 ? 2.922 -15.5 0.505 1 96.75 86 ALA A N 1
ATOM 620 C CA . ALA A 1 86 ? 3.486 -14.336 -0.175 1 96.75 86 ALA A CA 1
ATOM 621 C C . ALA A 1 86 ? 3.111 -13.047 0.545 1 96.75 86 ALA A C 1
ATOM 623 O O . ALA A 1 86 ? 3.969 -12.195 0.796 1 96.75 86 ALA A O 1
ATOM 624 N N . MET A 1 87 ? 1.814 -12.914 0.898 1 97.88 87 MET A N 1
ATOM 625 C CA . MET A 1 87 ? 1.345 -11.719 1.588 1 97.88 87 MET A CA 1
ATOM 626 C C . MET A 1 87 ? 2.037 -11.555 2.938 1 97.88 87 MET A C 1
ATOM 628 O O . MET A 1 87 ? 2.348 -10.438 3.354 1 97.88 87 MET A O 1
ATOM 632 N N . SER A 1 88 ? 2.311 -12.672 3.598 1 98.19 88 SER A N 1
ATOM 633 C CA . SER A 1 88 ? 2.926 -12.633 4.922 1 98.19 88 SER A CA 1
ATOM 634 C C . SER A 1 88 ? 4.367 -12.141 4.848 1 98.19 88 SER A C 1
ATOM 636 O O . SER A 1 88 ? 4.938 -11.727 5.855 1 98.19 88 SER A O 1
ATOM 638 N N . ARG A 1 89 ? 4.91 -12.133 3.676 1 97.25 89 ARG A N 1
ATOM 639 C CA . ARG A 1 89 ? 6.316 -11.773 3.512 1 97.25 89 ARG A CA 1
ATOM 640 C C . ARG A 1 89 ? 6.453 -10.406 2.857 1 97.25 89 ARG A C 1
ATOM 642 O O . ARG A 1 89 ? 7.551 -10.008 2.453 1 97.25 89 ARG A O 1
ATOM 649 N N . ILE A 1 90 ? 5.367 -9.758 2.77 1 96.75 90 ILE A N 1
ATOM 650 C CA . ILE A 1 90 ? 5.426 -8.391 2.252 1 96.75 90 ILE A CA 1
ATOM 651 C C . ILE A 1 90 ? 6.242 -7.516 3.195 1 96.75 90 ILE A C 1
ATOM 653 O O . ILE A 1 90 ? 6.156 -7.656 4.418 1 96.75 90 ILE A O 1
ATOM 657 N N . ALA A 1 91 ? 7.016 -6.641 2.721 1 96.31 91 ALA A N 1
ATOM 658 C CA . ALA A 1 91 ? 7.777 -5.66 3.486 1 96.31 91 ALA A CA 1
ATOM 659 C C . ALA A 1 91 ? 7.527 -4.246 2.969 1 96.31 91 ALA A C 1
ATOM 661 O O . ALA A 1 91 ? 7.75 -3.961 1.789 1 96.31 91 ALA A O 1
ATOM 662 N N . CYS A 1 92 ? 7.086 -3.439 3.85 1 97.81 92 CYS A N 1
ATOM 663 C CA . CYS A 1 92 ? 6.781 -2.062 3.477 1 97.81 92 CYS A CA 1
ATOM 664 C C . CYS A 1 92 ? 7.621 -1.08 4.285 1 97.81 92 CYS A C 1
ATOM 666 O O . CYS A 1 92 ? 8 -1.37 5.418 1 97.81 92 CYS A O 1
ATOM 668 N N . SER A 1 93 ? 7.965 0.033 3.707 1 97.38 93 SER A N 1
ATOM 669 C CA . SER A 1 93 ? 8.641 1.154 4.355 1 97.38 93 SER A CA 1
ATOM 670 C C . SER A 1 93 ? 7.887 2.459 4.121 1 97.38 93 SER A C 1
ATOM 672 O O . SER A 1 93 ? 7.371 2.699 3.027 1 97.38 93 SER A O 1
ATOM 674 N N . GLN A 1 94 ? 7.762 3.213 5.16 1 95.69 94 GLN A N 1
ATOM 675 C CA . GLN A 1 94 ? 7.082 4.504 5.09 1 95.69 94 GLN A CA 1
ATOM 676 C C . GLN A 1 94 ? 8.062 5.652 5.336 1 95.69 94 GLN A C 1
ATOM 678 O O . GLN A 1 94 ? 8.891 5.582 6.242 1 95.69 94 GLN A O 1
ATOM 683 N N . THR A 1 95 ? 8.016 6.625 4.539 1 94.31 95 THR A N 1
ATOM 684 C CA . THR A 1 95 ? 8.664 7.918 4.746 1 94.31 95 THR A CA 1
ATOM 685 C C . THR A 1 95 ? 7.625 9 5.035 1 94.31 95 THR A C 1
ATOM 687 O O . THR A 1 95 ? 6.98 9.508 4.113 1 94.31 95 THR A O 1
ATOM 690 N N . PRO A 1 96 ? 7.484 9.227 6.297 1 91.56 96 PRO A N 1
ATOM 691 C CA . PRO A 1 96 ? 6.457 10.219 6.645 1 91.56 96 PRO A CA 1
ATOM 692 C C . PRO A 1 96 ? 6.77 11.609 6.105 1 91.56 96 PRO A C 1
ATOM 694 O O . PRO A 1 96 ? 7.938 11.945 5.895 1 91.56 96 PRO A O 1
ATOM 697 N N . ALA A 1 97 ? 5.668 12.336 5.805 1 87.25 97 ALA A N 1
ATOM 698 C CA . ALA A 1 97 ? 5.859 13.766 5.535 1 87.25 97 ALA A CA 1
ATOM 699 C C . ALA A 1 97 ? 6.418 14.484 6.762 1 87.25 97 ALA A C 1
ATOM 701 O O . ALA A 1 97 ? 6.496 13.898 7.848 1 87.25 97 ALA A O 1
ATOM 702 N N . ARG A 1 98 ? 6.891 15.68 6.586 1 80.06 98 ARG A N 1
ATOM 703 C CA . ARG A 1 98 ? 7.426 16.438 7.715 1 80.06 98 ARG A CA 1
ATOM 704 C C . ARG A 1 98 ? 6.43 16.469 8.867 1 80.06 98 ARG A C 1
ATOM 706 O O . ARG A 1 98 ? 5.25 16.766 8.664 1 80.06 98 ARG A O 1
ATOM 713 N N . GLY A 1 99 ? 6.953 16.078 9.992 1 76.81 99 GLY A N 1
ATOM 714 C CA . GLY A 1 99 ? 6.141 16.141 11.203 1 76.81 99 GLY A CA 1
ATOM 715 C C . GLY A 1 99 ? 5.234 14.938 11.359 1 76.81 99 GLY A C 1
ATOM 716 O O . GLY A 1 99 ? 4.469 14.852 12.328 1 76.81 99 GLY A O 1
ATOM 717 N N . GLY A 1 100 ? 5.238 14.062 10.422 1 85.5 100 GLY A N 1
ATOM 718 C CA . GLY A 1 100 ? 4.371 12.898 10.508 1 85.5 100 GLY A CA 1
ATOM 719 C C . GLY A 1 100 ? 5.078 11.672 11.039 1 85.5 100 GLY A C 1
ATOM 720 O O . GLY A 1 100 ? 6.273 11.719 11.352 1 85.5 100 GLY A O 1
ATOM 721 N N . GLU A 1 101 ? 4.289 10.617 11.281 1 90.38 101 GLU A N 1
ATOM 722 C CA . GLU A 1 101 ? 4.777 9.312 11.727 1 90.38 101 GLU A CA 1
ATOM 723 C C . GLU A 1 101 ? 4.191 8.188 10.883 1 90.38 101 GLU A C 1
ATOM 725 O O . GLU A 1 101 ? 3.098 8.32 10.328 1 90.38 101 GLU A O 1
ATOM 730 N N . PRO A 1 102 ? 5.016 7.105 10.844 1 94.62 102 PRO A N 1
ATOM 731 C CA . PRO A 1 102 ? 4.41 5.938 10.203 1 94.62 102 PRO A CA 1
ATOM 732 C C . PRO A 1 102 ? 3.125 5.484 10.883 1 94.62 102 PRO A C 1
ATOM 734 O O . PRO A 1 102 ? 2.918 5.77 12.07 1 94.62 102 PRO A O 1
ATOM 737 N N . TYR A 1 103 ? 2.312 4.832 10.172 1 94.44 103 TYR A N 1
ATOM 738 C CA . TYR A 1 103 ? 1.008 4.387 10.641 1 94.44 103 TYR A CA 1
ATOM 739 C C . TYR A 1 103 ? 0.701 2.979 10.148 1 94.44 103 TYR A C 1
ATOM 741 O O . TYR A 1 103 ? 1.191 2.564 9.094 1 94.44 103 TYR A O 1
ATOM 749 N N . PRO A 1 104 ? -0.024 2.234 10.922 1 97.25 104 PRO A N 1
ATOM 750 C CA . PRO A 1 104 ? -0.516 0.963 10.391 1 97.25 104 PRO A CA 1
ATOM 751 C C . PRO A 1 104 ? -1.593 1.15 9.32 1 97.25 104 PRO A C 1
ATOM 753 O O . PRO A 1 104 ? -2.316 2.148 9.336 1 97.25 104 PRO A O 1
ATOM 756 N N . PHE A 1 105 ? -1.715 0.269 8.445 1 97.88 105 PHE A N 1
ATOM 757 C CA . PHE A 1 105 ? -2.748 0.295 7.418 1 97.88 105 PHE A CA 1
ATOM 758 C C . PHE A 1 105 ? -3.131 -1.119 6.996 1 97.88 105 PHE A C 1
ATOM 760 O O . PHE A 1 105 ? -2.395 -2.072 7.262 1 97.88 105 PHE A O 1
ATOM 767 N N . THR A 1 106 ? -4.27 -1.229 6.375 1 98.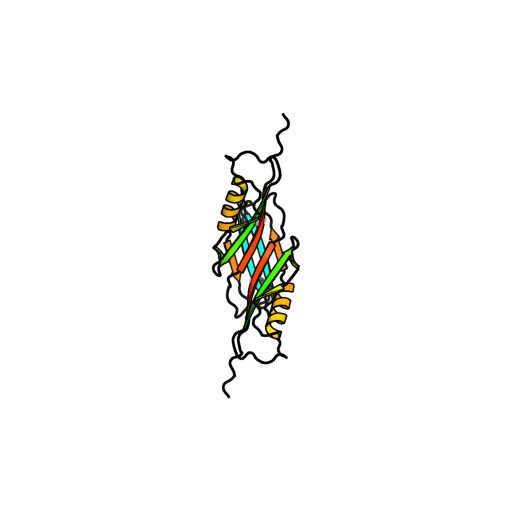5 106 THR A N 1
ATOM 768 C CA . THR A 1 106 ? -4.742 -2.51 5.867 1 98.5 106 THR A CA 1
ATOM 769 C C . THR A 1 106 ? -4.656 -2.551 4.344 1 98.5 106 THR A C 1
ATOM 771 O O . THR A 1 106 ? -5.012 -1.58 3.67 1 98.5 106 THR A O 1
ATOM 774 N N . LEU A 1 107 ? -4.199 -3.619 3.871 1 98.44 107 LEU A N 1
ATOM 775 C CA . LEU A 1 107 ? -4.027 -3.857 2.443 1 98.44 107 LEU A CA 1
ATOM 776 C C . LEU A 1 107 ? -4.762 -5.121 2.008 1 98.44 107 LEU A C 1
ATOM 778 O O . LEU A 1 107 ? -4.602 -6.18 2.623 1 98.44 107 LEU A O 1
ATOM 782 N N . THR A 1 108 ? -5.621 -5.008 1.047 1 98.56 108 THR A N 1
ATOM 783 C CA . THR A 1 108 ? -6.281 -6.152 0.424 1 98.56 108 THR A CA 1
ATOM 784 C C . THR A 1 108 ? -5.945 -6.223 -1.063 1 98.56 108 THR A C 1
ATOM 786 O O . THR A 1 108 ? -6.18 -5.266 -1.804 1 98.56 108 THR A O 1
ATOM 789 N N . ARG A 1 109 ? -5.438 -7.344 -1.492 1 97.44 109 ARG A N 1
ATOM 790 C CA . ARG A 1 109 ? -5.062 -7.457 -2.898 1 97.44 109 ARG A CA 1
ATOM 791 C C . ARG A 1 109 ? -5.355 -8.852 -3.436 1 97.44 109 ARG A C 1
ATOM 793 O O . ARG A 1 109 ? -5.438 -9.812 -2.668 1 97.44 109 ARG A O 1
ATOM 800 N N . PRO A 1 110 ? -5.516 -8.938 -4.742 1 97.19 110 PRO A N 1
ATOM 801 C CA . PRO A 1 110 ? -5.691 -10.242 -5.383 1 97.19 110 PRO A CA 1
ATOM 802 C C . PRO A 1 110 ? -4.367 -10.914 -5.734 1 97.19 110 PRO A C 1
ATOM 804 O O . PRO A 1 110 ? -3.395 -10.227 -6.066 1 97.19 110 PRO A O 1
ATOM 807 N N . PHE A 1 111 ? -4.316 -12.219 -5.574 1 96.38 111 PHE A N 1
ATOM 808 C CA . PHE A 1 111 ? -3.285 -13.086 -6.121 1 96.38 111 PHE A CA 1
ATOM 809 C C . PHE A 1 111 ? -3.865 -14 -7.195 1 96.38 111 PHE A C 1
ATOM 811 O O . PHE A 1 111 ? -4.832 -14.727 -6.949 1 96.38 111 PHE A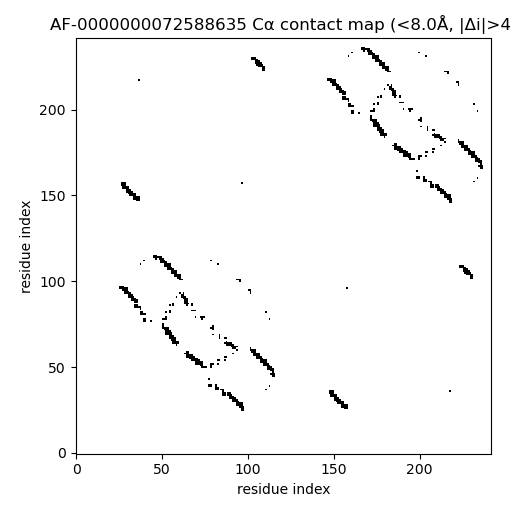 O 1
ATOM 818 N N . VAL A 1 112 ? -3.197 -13.961 -8.336 1 94.5 112 VAL A N 1
ATOM 819 C CA . VAL A 1 112 ? -3.73 -14.711 -9.469 1 94.5 112 VAL A CA 1
ATOM 820 C C . VAL A 1 112 ? -2.754 -15.812 -9.867 1 94.5 112 VAL A C 1
ATOM 822 O O . VAL A 1 112 ? -1.557 -15.562 -10.031 1 94.5 112 VAL A O 1
ATOM 825 N N . PHE A 1 113 ? -3.32 -16.984 -10.008 1 94.44 113 PHE A N 1
ATOM 826 C CA . PHE A 1 113 ? -2.584 -18.156 -10.453 1 94.44 113 PHE A CA 1
ATOM 827 C C . PHE A 1 113 ? -3.146 -18.688 -11.773 1 94.44 113 PHE A C 1
ATOM 829 O O . PHE A 1 113 ? -4.359 -18.859 -11.906 1 94.44 113 PHE A O 1
ATOM 836 N N . GLU A 1 114 ? -2.227 -18.922 -12.695 1 91.38 114 GLU A N 1
ATOM 837 C CA . GLU A 1 114 ? -2.645 -19.375 -14.016 1 91.38 114 GLU A CA 1
ATOM 838 C C . GLU A 1 114 ? -2.182 -20.797 -14.273 1 91.38 114 GLU A C 1
ATOM 840 O O . GLU A 1 114 ? -1.069 -21.188 -13.898 1 91.38 114 GLU A O 1
ATOM 845 N N . PRO A 1 115 ? -3.105 -21.562 -15.016 1 90.56 115 PRO A N 1
ATOM 846 C CA . PRO A 1 115 ? -2.68 -22.922 -15.398 1 90.56 115 PRO A CA 1
ATOM 847 C C . PRO A 1 115 ? -1.533 -22.906 -16.406 1 90.56 115 PRO A C 1
ATOM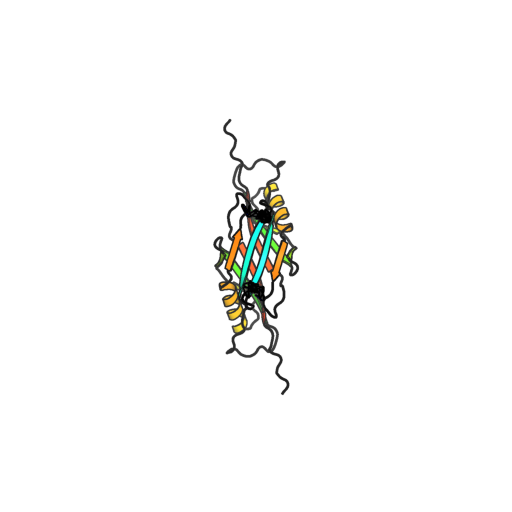 849 O O . PRO A 1 115 ? -1.422 -21.984 -17.219 1 90.56 115 PRO A O 1
ATOM 852 N N . ARG A 1 116 ? -0.591 -23.812 -16.188 1 78.69 116 ARG A N 1
ATOM 853 C CA . ARG A 1 116 ? 0.52 -23.953 -17.125 1 78.69 116 ARG A CA 1
ATOM 854 C C . ARG A 1 116 ? 0.045 -24.516 -18.453 1 78.69 116 ARG A C 1
ATOM 856 O O . ARG A 1 116 ? -0.872 -25.344 -18.5 1 78.69 116 ARG A O 1
ATOM 863 N N . ALA A 1 117 ? 0.29 -23.75 -19.531 1 69.56 117 ALA A N 1
ATOM 864 C CA . ALA A 1 117 ? -0.061 -24.25 -20.859 1 69.56 117 ALA A CA 1
ATOM 865 C C . ALA A 1 117 ? 0.39 -25.703 -21.031 1 69.56 117 ALA A C 1
ATOM 867 O O . ALA A 1 117 ? 1.446 -26.094 -20.531 1 69.56 117 ALA A O 1
ATOM 868 N N . LYS A 1 118 ? -0.576 -26.609 -20.875 1 60.22 118 LYS A N 1
ATOM 869 C CA . LYS A 1 118 ? -0.242 -27.984 -21.234 1 60.22 118 LYS A CA 1
ATOM 870 C C . LYS A 1 118 ? 0.634 -28.031 -22.484 1 60.22 118 LYS A C 1
ATOM 872 O O . LYS A 1 118 ? 0.383 -27.312 -23.453 1 60.22 118 LYS A O 1
ATOM 877 N N . ALA A 1 119 ? 1.945 -28.281 -22.312 1 56.25 119 ALA A N 1
ATOM 878 C CA . ALA A 1 119 ? 2.723 -28.562 -23.516 1 56.25 119 ALA A CA 1
ATOM 879 C C . ALA A 1 119 ? 1.933 -29.453 -24.484 1 56.25 119 ALA A C 1
ATOM 881 O O . ALA A 1 119 ? 1.195 -30.344 -24.062 1 56.25 119 ALA A O 1
ATOM 882 N N . PRO A 1 120 ? 1.606 -28.922 -25.703 1 54.34 120 PRO A N 1
ATOM 883 C CA . PRO A 1 120 ? 0.979 -29.844 -26.656 1 54.34 120 PRO A CA 1
ATOM 884 C C . PRO A 1 120 ? 1.58 -31.25 -26.594 1 54.34 120 PRO A C 1
ATOM 886 O O . PRO A 1 120 ? 2.799 -31.406 -26.484 1 54.34 120 PRO A O 1
ATOM 889 N N . GLN A 1 121 ? 0.781 -32.219 -26.188 1 47.91 121 GLN A N 1
ATOM 890 C CA . GLN A 1 121 ? 1.223 -33.562 -26.484 1 47.91 121 GLN A CA 1
ATOM 891 C C . GLN A 1 121 ? 1.555 -33.719 -27.969 1 47.91 121 GLN A C 1
ATOM 893 O O . GLN A 1 121 ? 0.823 -33.219 -28.828 1 47.91 121 GLN A O 1
ATOM 898 N N . MET B 1 1 ? 74.125 12.148 -34.188 1 41.06 1 MET B N 1
ATOM 899 C CA . MET B 1 1 ? 73.438 11.922 -32.906 1 41.06 1 MET B CA 1
ATOM 900 C C . MET B 1 1 ? 71.938 12.023 -33.094 1 41.06 1 MET B C 1
ATOM 902 O O . MET B 1 1 ? 71.438 13.109 -33.344 1 41.06 1 MET B O 1
ATOM 906 N N . LYS B 1 2 ? 71.375 10.961 -33.812 1 52.19 2 LYS B N 1
ATOM 907 C CA . LYS B 1 2 ? 70 10.727 -34.094 1 52.19 2 LYS B CA 1
ATOM 908 C C . LYS B 1 2 ? 69.188 10.742 -32.812 1 52.19 2 LYS B C 1
ATOM 910 O O . LYS B 1 2 ? 69.438 9.961 -31.891 1 52.19 2 LYS B O 1
ATOM 915 N N . THR B 1 3 ? 68.688 11.914 -32.406 1 55.53 3 THR B N 1
ATOM 916 C CA . THR B 1 3 ? 67.812 12.102 -31.281 1 55.53 3 THR B CA 1
ATOM 917 C C . THR B 1 3 ? 66.438 11.383 -31.531 1 55.53 3 THR B C 1
ATOM 919 O O . THR B 1 3 ? 65.75 11.688 -32.5 1 55.53 3 THR B O 1
ATOM 922 N N . TYR B 1 4 ? 66.5 9.977 -31.312 1 57.09 4 TYR B N 1
ATOM 923 C CA . TYR B 1 4 ? 65.25 9.227 -31.25 1 57.09 4 TYR B CA 1
ATOM 924 C C . TYR B 1 4 ? 64.312 9.812 -30.188 1 57.09 4 TYR B C 1
ATOM 926 O O . TYR B 1 4 ? 64.688 9.898 -29.016 1 57.09 4 TYR B O 1
ATOM 934 N N . SER B 1 5 ? 63.469 10.844 -30.531 1 54.62 5 SER B N 1
ATOM 935 C CA . SER B 1 5 ? 62.344 11.305 -29.703 1 54.62 5 SER B CA 1
ATOM 936 C C . SER B 1 5 ? 61.469 10.141 -29.266 1 54.62 5 SER B C 1
ATOM 938 O O . SER B 1 5 ? 60.969 9.391 -30.094 1 54.62 5 SER B O 1
ATOM 940 N N . THR B 1 6 ? 61.781 9.492 -28.078 1 59.41 6 THR B N 1
ATOM 941 C CA . THR B 1 6 ? 60.938 8.492 -27.422 1 59.41 6 THR B CA 1
ATOM 942 C C . THR B 1 6 ? 59.562 9.07 -27.125 1 59.41 6 THR B C 1
ATOM 944 O O . THR B 1 6 ? 59.438 10.023 -26.344 1 59.41 6 THR B O 1
ATOM 947 N N . TYR B 1 7 ? 58.625 9.094 -28.125 1 55.72 7 TYR B N 1
ATOM 948 C CA . TYR B 1 7 ? 57.219 9.344 -27.828 1 55.72 7 TYR B CA 1
ATOM 949 C C . TYR B 1 7 ? 56.719 8.406 -26.719 1 55.72 7 TYR B C 1
ATOM 951 O O . TYR B 1 7 ? 56.812 7.184 -26.859 1 55.72 7 TYR B O 1
ATOM 959 N N . LEU B 1 8 ? 56.781 8.875 -25.391 1 55.31 8 LEU B N 1
ATOM 960 C CA . LEU B 1 8 ? 56.125 8.227 -24.266 1 55.31 8 LEU B CA 1
ATOM 961 C C . LEU B 1 8 ? 54.625 8.023 -24.531 1 55.31 8 LEU B C 1
ATOM 963 O O . LEU B 1 8 ? 53.875 8.992 -24.672 1 55.31 8 LEU B O 1
ATOM 967 N N . ALA B 1 9 ? 54.188 6.934 -25.156 1 54.47 9 ALA B N 1
ATOM 968 C CA . ALA B 1 9 ? 52.812 6.496 -25.297 1 54.47 9 ALA B CA 1
ATOM 969 C C . ALA B 1 9 ? 52.125 6.387 -23.938 1 54.47 9 ALA B C 1
ATOM 971 O O . ALA B 1 9 ? 52.531 5.582 -23.094 1 54.47 9 ALA B O 1
ATOM 972 N N . LEU B 1 10 ? 51.625 7.543 -23.375 1 56.44 10 LEU B N 1
ATOM 973 C CA . LEU B 1 10 ? 50.812 7.453 -22.188 1 56.44 10 LEU B CA 1
ATOM 974 C C . LEU B 1 10 ? 49.656 6.473 -22.391 1 56.44 10 LEU B C 1
ATOM 976 O O . LEU B 1 10 ? 48.875 6.602 -23.359 1 56.44 10 LEU B O 1
ATOM 980 N N . PRO B 1 11 ? 49.656 5.25 -21.891 1 56.72 11 PRO B N 1
ATOM 981 C CA . PRO B 1 11 ? 48.469 4.418 -21.969 1 56.72 11 PRO B CA 1
ATOM 982 C C . PRO B 1 11 ? 47.25 5.078 -21.344 1 56.72 11 PRO B C 1
ATOM 984 O O . PRO B 1 11 ? 47.312 5.602 -20.234 1 56.72 11 PRO B O 1
ATOM 987 N N . LEU B 1 12 ? 46.281 5.688 -22.078 1 57.69 12 LEU B N 1
ATOM 988 C CA . LEU B 1 12 ? 44.969 6.066 -21.578 1 57.69 12 LEU B CA 1
ATOM 989 C C . LEU B 1 12 ? 44.281 4.895 -20.891 1 57.69 12 LEU B C 1
ATOM 991 O O . LEU B 1 12 ? 43.969 3.893 -21.531 1 57.69 12 LEU B O 1
ATOM 995 N N . ALA B 1 13 ? 44.594 4.582 -19.594 1 54.94 13 ALA B N 1
ATOM 996 C CA . ALA B 1 13 ? 43.812 3.625 -18.828 1 54.94 13 ALA B CA 1
ATOM 997 C C . ALA B 1 13 ? 42.312 3.975 -18.891 1 54.94 13 ALA B C 1
ATOM 999 O O . ALA B 1 13 ? 41.906 5.008 -18.359 1 54.94 13 ALA B O 1
ATOM 1000 N N . ALA B 1 14 ? 41.562 3.486 -19.844 1 55.28 14 ALA B N 1
ATOM 1001 C CA . ALA B 1 14 ? 40.094 3.52 -19.844 1 55.28 14 ALA B CA 1
ATOM 1002 C C . ALA B 1 14 ? 39.531 2.943 -18.547 1 55.28 14 ALA B C 1
ATOM 1004 O O . ALA B 1 14 ? 39.719 1.764 -18.25 1 55.28 14 ALA B O 1
ATOM 1005 N N . SER B 1 15 ? 39.438 3.688 -17.438 1 56.38 15 SER B N 1
ATOM 1006 C CA . SER B 1 15 ? 38.656 3.266 -16.297 1 56.38 15 SER B CA 1
ATOM 1007 C C . SER B 1 15 ? 37.25 2.807 -16.719 1 56.38 15 SER B C 1
ATOM 1009 O O . SER B 1 15 ? 36.469 3.609 -17.203 1 56.38 15 SER B O 1
ATOM 1011 N N . LEU B 1 16 ? 37 1.583 -17.266 1 53.5 16 LEU B N 1
ATOM 1012 C CA . LEU B 1 16 ? 35.688 1.02 -17.375 1 53.5 16 LEU B CA 1
ATOM 1013 C C . LEU B 1 16 ? 34.938 1.118 -16.062 1 53.5 16 LEU B C 1
ATOM 1015 O O . LEU B 1 16 ? 35.25 0.429 -15.094 1 53.5 16 LEU B O 1
ATOM 1019 N N . LEU B 1 17 ? 34.438 2.242 -15.633 1 51.78 17 LEU B N 1
ATOM 1020 C CA . LEU B 1 17 ? 33.375 2.273 -14.617 1 51.78 17 LEU B CA 1
ATOM 1021 C C . LEU B 1 17 ? 32.312 1.224 -14.906 1 51.78 17 LEU B C 1
ATOM 1023 O O . LEU B 1 17 ? 31.469 1.411 -15.789 1 51.78 17 LEU B O 1
ATOM 1027 N N . ALA B 1 18 ? 32.594 -0.099 -14.734 1 51.56 18 ALA B N 1
ATOM 1028 C CA . ALA B 1 18 ? 31.516 -1.072 -14.672 1 51.56 18 ALA B CA 1
ATOM 1029 C C . ALA B 1 18 ? 30.359 -0.546 -13.828 1 51.56 18 ALA B C 1
ATOM 1031 O O . ALA B 1 18 ? 30.531 -0.196 -12.664 1 51.56 18 ALA B O 1
ATOM 1032 N N . GLY B 1 19 ? 29.375 0.19 -14.336 1 50.09 19 GLY B N 1
ATOM 1033 C CA . GLY B 1 19 ? 28.125 0.557 -13.688 1 50.09 19 GLY B CA 1
ATOM 1034 C C . GLY B 1 19 ? 27.516 -0.583 -12.906 1 50.09 19 GLY B C 1
ATOM 1035 O O . GLY B 1 19 ? 27.453 -1.716 -13.391 1 50.09 19 GLY B O 1
ATOM 1036 N N . CYS B 1 20 ? 27.609 -0.758 -11.555 1 51.28 20 CYS B N 1
ATOM 1037 C CA . CYS B 1 20 ? 26.797 -1.581 -10.664 1 51.28 20 CYS B CA 1
ATOM 1038 C C . CYS B 1 20 ? 25.375 -1.697 -11.172 1 51.28 20 CYS B C 1
ATOM 1040 O O . CYS B 1 20 ? 24.594 -0.754 -11.055 1 51.28 20 CYS B O 1
ATOM 1042 N N . ALA B 1 21 ? 25.047 -2.352 -12.266 1 49.59 21 ALA B N 1
ATOM 1043 C CA . ALA B 1 21 ? 23.641 -2.676 -12.492 1 49.59 21 ALA B CA 1
ATOM 1044 C C . ALA B 1 21 ? 23.047 -3.43 -11.305 1 49.59 21 ALA B C 1
ATOM 1046 O O . ALA B 1 21 ? 23.469 -4.547 -11 1 49.59 21 ALA B O 1
ATOM 1047 N N . THR B 1 22 ? 22.781 -2.924 -10.133 1 51.66 22 THR B N 1
ATOM 1048 C CA . THR B 1 22 ? 22 -3.648 -9.133 1 51.66 22 THR B CA 1
ATOM 1049 C C . THR B 1 22 ? 20.828 -4.383 -9.789 1 51.66 22 THR B C 1
ATOM 1051 O O . THR B 1 22 ? 19.984 -3.764 -10.445 1 51.66 22 THR B O 1
ATOM 1054 N N . PHE B 1 23 ? 21.031 -5.508 -10.32 1 49.62 23 PHE B N 1
ATOM 1055 C CA . PHE B 1 23 ? 19.938 -6.367 -10.781 1 49.62 23 PHE B CA 1
ATOM 1056 C C . PHE B 1 23 ? 18.859 -6.488 -9.711 1 49.62 23 PHE B C 1
ATOM 1058 O O . PHE B 1 23 ? 19.094 -7.066 -8.648 1 49.62 23 PHE B O 1
ATOM 1065 N N . ALA B 1 24 ? 17.953 -5.598 -9.469 1 54.38 24 ALA B N 1
ATOM 1066 C CA . ALA B 1 24 ? 16.781 -5.77 -8.617 1 54.38 24 ALA B CA 1
ATOM 1067 C C . ALA B 1 24 ? 16.141 -7.141 -8.836 1 54.38 24 ALA B C 1
ATOM 1069 O O . ALA B 1 24 ? 16 -7.594 -9.969 1 54.38 24 ALA B O 1
ATOM 1070 N N . PRO B 1 25 ? 16.156 -7.98 -7.734 1 55.69 25 PRO B N 1
ATOM 1071 C CA . PRO B 1 25 ? 15.602 -9.328 -7.883 1 55.69 25 PRO B CA 1
ATOM 1072 C C . PRO B 1 25 ? 14.273 -9.344 -8.641 1 55.69 25 PRO B C 1
ATOM 1074 O O . PRO B 1 25 ? 13.383 -8.539 -8.352 1 55.69 25 PRO B O 1
ATOM 1077 N N . ARG B 1 26 ? 14.203 -9.82 -9.859 1 63.28 26 ARG B N 1
ATOM 1078 C CA . ARG B 1 26 ? 13.125 -10.031 -10.812 1 63.28 26 ARG B CA 1
ATOM 1079 C C . ARG B 1 26 ? 11.984 -10.828 -10.188 1 63.28 26 ARG B C 1
ATOM 1081 O O . ARG B 1 26 ? 10.891 -10.898 -10.75 1 63.28 26 ARG B O 1
ATOM 1088 N N . ASP B 1 27 ? 12.102 -11.18 -8.766 1 82 27 ASP B N 1
ATOM 1089 C CA . ASP B 1 27 ? 11.078 -12.086 -8.242 1 82 27 ASP B CA 1
ATOM 1090 C C . ASP B 1 27 ? 10.219 -11.391 -7.191 1 82 27 ASP B C 1
ATOM 1092 O O . ASP B 1 27 ? 9.742 -12.031 -6.25 1 82 27 ASP B O 1
ATOM 1096 N N . ALA B 1 28 ? 10.172 -10.07 -7.371 1 89.56 28 ALA B N 1
ATOM 1097 C CA . ALA B 1 28 ? 9.344 -9.32 -6.426 1 89.56 28 ALA B CA 1
ATOM 1098 C C . ALA B 1 28 ? 8.602 -8.188 -7.125 1 89.56 28 ALA B C 1
ATOM 1100 O O . ALA B 1 28 ? 9.109 -7.609 -8.094 1 89.56 28 ALA B O 1
ATOM 1101 N N . ALA B 1 29 ? 7.48 -7.984 -6.715 1 92.62 29 ALA B N 1
ATOM 1102 C CA . ALA B 1 29 ? 6.719 -6.824 -7.164 1 92.62 29 ALA B CA 1
ATOM 1103 C C . ALA B 1 29 ? 6.934 -5.633 -6.234 1 92.62 29 ALA B C 1
ATOM 1105 O O . ALA B 1 29 ? 7.18 -5.805 -5.039 1 92.62 29 ALA B O 1
ATOM 1106 N N . LYS B 1 30 ? 6.957 -4.453 -6.801 1 95.06 30 LYS B N 1
ATOM 1107 C CA . LYS B 1 30 ? 7.129 -3.23 -6.02 1 95.06 30 LYS B CA 1
ATOM 1108 C C . LYS B 1 30 ? 5.887 -2.344 -6.109 1 95.06 30 LYS B C 1
ATOM 1110 O O . LYS B 1 30 ? 5.293 -2.203 -7.18 1 95.06 30 LYS B O 1
ATOM 1115 N N . LEU B 1 31 ? 5.504 -1.812 -4.965 1 96.5 31 LEU B N 1
ATOM 1116 C CA . LEU B 1 31 ? 4.438 -0.823 -4.844 1 96.5 31 LEU B CA 1
ATOM 1117 C C . LEU B 1 31 ? 4.957 0.465 -4.215 1 96.5 31 LEU B C 1
ATOM 1119 O O . LEU B 1 31 ? 5.555 0.437 -3.141 1 96.5 31 LEU B O 1
ATOM 1123 N N . GLU B 1 32 ? 4.738 1.563 -4.906 1 97.31 32 GLU B N 1
ATOM 1124 C CA . GLU B 1 32 ? 5.133 2.879 -4.406 1 97.31 32 GLU B CA 1
ATOM 1125 C C . GLU B 1 32 ? 3.959 3.854 -4.441 1 97.31 32 GLU B C 1
ATOM 1127 O O . GLU B 1 32 ? 3.32 4.031 -5.48 1 97.31 32 GLU B O 1
ATOM 1132 N N . CYS B 1 33 ? 3.725 4.414 -3.346 1 97.81 33 CYS B N 1
ATOM 1133 C CA . CYS B 1 33 ? 2.629 5.375 -3.268 1 97.81 33 CYS B CA 1
ATOM 1134 C C . CYS B 1 33 ? 3.102 6.699 -2.68 1 97.81 33 CYS B C 1
ATOM 1136 O O . CYS B 1 33 ? 3.898 6.715 -1.739 1 97.81 33 CYS B O 1
ATOM 1138 N N . THR B 1 34 ? 2.654 7.789 -3.207 1 96.38 34 THR B N 1
ATOM 1139 C CA . THR B 1 34 ? 2.812 9.133 -2.66 1 96.38 34 THR B CA 1
ATOM 1140 C C . THR B 1 34 ? 1.478 9.672 -2.152 1 96.38 34 THR B C 1
ATOM 1142 O O . THR B 1 34 ? 0.483 9.664 -2.883 1 96.38 34 THR B O 1
ATOM 1145 N N . MET B 1 35 ? 1.526 10.07 -0.953 1 91.94 35 MET B N 1
ATOM 1146 C CA . MET B 1 35 ? 0.305 10.57 -0.33 1 91.94 35 MET B CA 1
ATOM 1147 C C . MET B 1 35 ? 0.497 12.008 0.163 1 91.94 35 MET B C 1
ATOM 1149 O O . MET B 1 35 ? 1.375 12.266 0.986 1 91.94 35 MET B O 1
ATOM 1153 N N . PRO B 1 36 ? -0.407 12.828 -0.298 1 92.81 36 PRO B N 1
ATO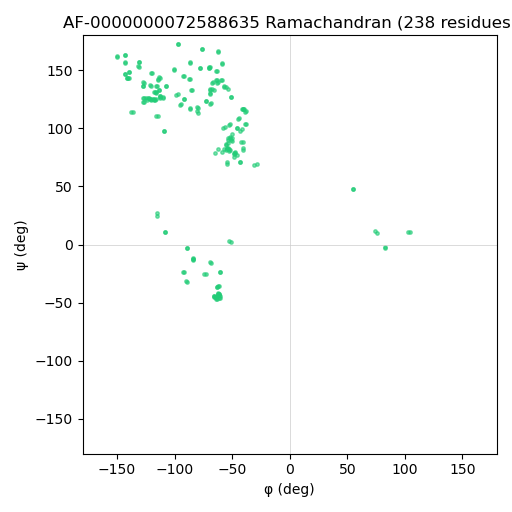M 1154 C CA . PRO B 1 36 ? -0.303 14.188 0.229 1 92.81 36 PRO B CA 1
ATOM 1155 C C . PRO B 1 36 ? -0.688 14.281 1.704 1 92.81 36 PRO B C 1
ATOM 1157 O O . PRO B 1 36 ? -1.464 13.461 2.197 1 92.81 36 PRO B O 1
ATOM 1160 N N . VAL B 1 37 ? -0.145 15.227 2.342 1 90.69 37 VAL B N 1
ATOM 1161 C CA . VAL B 1 37 ? -0.5 15.477 3.734 1 90.69 37 VAL B CA 1
ATOM 1162 C C . VAL B 1 37 ? -1.926 16.016 3.814 1 90.69 37 VAL B C 1
ATOM 1164 O O . VAL B 1 37 ? -2.322 16.859 3.014 1 90.69 37 VAL B O 1
ATOM 1167 N N . ALA B 1 38 ? -2.627 15.438 4.711 1 93.44 38 ALA B N 1
ATOM 1168 C CA . ALA B 1 38 ? -3.951 15.992 4.98 1 93.44 38 ALA B CA 1
ATOM 1169 C C . ALA B 1 38 ? -3.859 17.219 5.887 1 93.44 38 ALA B C 1
ATOM 1171 O O . ALA B 1 38 ? -3.549 17.094 7.074 1 93.44 38 ALA B O 1
ATOM 1172 N N . ALA B 1 39 ? -4.207 18.312 5.273 1 90.5 39 ALA B N 1
ATOM 1173 C CA . ALA B 1 39 ? -4.141 19.547 6.051 1 90.5 39 ALA B CA 1
ATOM 1174 C C . ALA B 1 39 ? -5.512 19.922 6.617 1 90.5 39 ALA B C 1
ATOM 1176 O O . ALA B 1 39 ? -6.5 19.969 5.883 1 90.5 39 ALA B O 1
ATOM 1177 N N . TYR B 1 40 ? -5.445 20.172 7.934 1 93 40 TYR B N 1
ATOM 1178 C CA . TYR B 1 40 ? -6.676 20.656 8.539 1 93 40 TYR B CA 1
ATOM 1179 C C . TYR B 1 40 ? -7.023 22.047 8.031 1 93 40 TYR B C 1
ATOM 1181 O O . TYR B 1 40 ? -6.176 22.953 8.023 1 93 40 TYR B O 1
ATOM 1189 N N . PRO B 1 41 ? -8.32 22.109 7.699 1 91.81 41 PRO B N 1
ATOM 1190 C CA . PRO B 1 41 ? -8.68 23.391 7.082 1 91.81 41 PRO B CA 1
ATOM 1191 C C . PRO B 1 41 ? -8.492 24.578 8.031 1 91.81 41 PRO B C 1
ATOM 1193 O O . PRO B 1 41 ? -8.891 24.516 9.195 1 91.81 41 PRO B O 1
ATOM 1196 N N . GLU B 1 42 ? -7.98 25.656 7.473 1 89 42 GLU B N 1
ATOM 1197 C CA . GLU B 1 42 ? -7.68 26.844 8.281 1 89 42 GLU B CA 1
ATOM 1198 C C . GLU B 1 42 ? -8.961 27.562 8.695 1 89 42 GLU B C 1
ATOM 1200 O O . GLU B 1 42 ? -8.977 28.266 9.711 1 89 42 GLU B O 1
ATOM 1205 N N . ASN B 1 43 ? -9.906 27.344 7.902 1 91.62 43 ASN B N 1
ATOM 1206 C CA . ASN B 1 43 ? -11.156 28.062 8.156 1 91.62 43 ASN B CA 1
ATOM 1207 C C . ASN B 1 43 ? -12.07 27.266 9.086 1 91.62 43 ASN B C 1
ATOM 1209 O O . ASN B 1 43 ? -13.141 27.75 9.469 1 91.62 43 ASN B O 1
ATOM 1213 N N . ALA B 1 44 ? -11.641 26.109 9.445 1 92.25 44 ALA B N 1
ATOM 1214 C CA . ALA B 1 44 ? -12.445 25.281 10.344 1 92.25 44 ALA B CA 1
ATOM 1215 C C . ALA B 1 44 ? -12.156 25.625 11.805 1 92.25 44 ALA B C 1
ATOM 1217 O O . ALA B 1 44 ? -11.117 26.203 12.117 1 92.25 44 ALA B O 1
ATOM 1218 N N . LYS B 1 45 ? -13.133 25.312 12.664 1 91.12 45 LYS B N 1
ATOM 1219 C CA . LYS B 1 45 ? -12.914 25.5 14.094 1 91.12 45 LYS B CA 1
ATOM 1220 C C . LYS B 1 45 ? -11.664 24.766 14.562 1 91.12 45 LYS B C 1
ATOM 1222 O O . LYS B 1 45 ? -11.453 23.594 14.203 1 91.12 45 LYS B O 1
ATOM 1227 N N . PRO B 1 46 ? -10.906 25.438 15.352 1 91.06 46 PRO B N 1
ATOM 1228 C CA . PRO B 1 46 ? -9.688 24.797 15.836 1 91.06 46 PRO B CA 1
ATOM 1229 C C . PRO B 1 46 ? -9.969 23.516 16.625 1 91.06 46 PRO B C 1
ATOM 1231 O O . PRO B 1 46 ? -10.953 23.438 17.359 1 91.06 46 PRO B O 1
ATOM 1234 N N . LEU B 1 47 ? -9.102 22.578 16.391 1 91.81 47 LEU B N 1
ATOM 1235 C CA . LEU B 1 47 ? -9.258 21.297 17.078 1 91.81 47 LEU B CA 1
ATOM 1236 C C . LEU B 1 47 ? -8.969 21.453 18.562 1 91.81 47 LEU B C 1
ATOM 1238 O O . LEU B 1 47 ? -7.969 22.047 18.953 1 91.81 47 LEU B O 1
ATOM 1242 N N . GLU B 1 48 ? -9.867 20.953 19.359 1 90.31 48 GLU B N 1
ATOM 1243 C CA . GLU B 1 48 ? -9.664 20.953 20.812 1 90.31 48 GLU B CA 1
ATOM 1244 C C . GLU B 1 48 ? -9.008 19.641 21.266 1 90.31 48 GLU B C 1
ATOM 1246 O O . GLU B 1 48 ? -8.445 19.578 22.359 1 90.31 48 GLU B O 1
ATOM 1251 N N . ARG B 1 49 ? -9.195 18.641 20.453 1 92.19 49 ARG B N 1
ATOM 1252 C CA . ARG B 1 49 ? -8.617 17.328 20.734 1 92.19 49 ARG B CA 1
ATOM 1253 C C . ARG B 1 49 ? -8.156 16.656 19.438 1 92.19 49 ARG B C 1
ATOM 1255 O O . ARG B 1 49 ? -8.516 17.094 18.344 1 92.19 49 ARG B O 1
ATOM 1262 N N . ARG B 1 50 ? -7.355 15.703 19.609 1 94.56 50 ARG B N 1
ATOM 1263 C CA . ARG B 1 50 ? -6.879 14.914 18.469 1 94.56 50 ARG B CA 1
ATOM 1264 C C . ARG B 1 50 ? -8.047 14.305 17.703 1 94.56 50 ARG B C 1
ATOM 1266 O O . ARG B 1 50 ? -9.008 13.82 18.297 1 94.56 50 ARG B O 1
ATOM 1273 N N . ALA B 1 51 ? -7.98 14.375 16.422 1 95.81 51 ALA B N 1
ATOM 1274 C CA . ALA B 1 51 ? -8.969 13.766 15.539 1 95.81 51 ALA B CA 1
ATOM 1275 C C . ALA B 1 51 ? -8.328 12.703 14.648 1 95.81 51 ALA B C 1
ATOM 1277 O O . ALA B 1 51 ? -7.312 12.969 14 1 95.81 51 ALA B O 1
ATOM 1278 N N . THR B 1 52 ? -8.852 11.492 14.703 1 96.62 52 THR B N 1
ATOM 1279 C CA . THR B 1 52 ? -8.383 10.422 13.828 1 96.62 52 THR B CA 1
ATOM 1280 C C . THR B 1 52 ? -9.492 9.961 12.891 1 96.62 52 THR B C 1
ATOM 1282 O O . THR B 1 52 ? -10.586 9.609 13.344 1 96.62 52 THR B O 1
ATOM 1285 N N . VAL B 1 53 ? -9.234 9.984 11.648 1 98.06 53 VAL B N 1
ATOM 1286 C CA . VAL B 1 53 ? -10.172 9.547 10.609 1 98.06 53 VAL B CA 1
ATOM 1287 C C . VAL B 1 53 ? -9.633 8.289 9.93 1 98.06 53 VAL B C 1
ATOM 1289 O O . VAL B 1 53 ? -8.477 8.242 9.516 1 98.06 53 VAL B O 1
ATOM 1292 N N . LEU B 1 54 ? -10.391 7.227 9.852 1 98.62 54 LEU B N 1
ATOM 1293 C CA . LEU B 1 54 ? -10.031 6.062 9.055 1 98.62 54 LEU B CA 1
ATOM 1294 C C . LEU B 1 54 ? -10.672 6.129 7.672 1 98.62 54 LEU B C 1
ATOM 1296 O O . LEU B 1 54 ? -11.891 6.27 7.559 1 98.62 54 LEU B O 1
ATOM 1300 N N . VAL B 1 55 ? -9.828 6.129 6.656 1 98.75 55 VAL B N 1
ATOM 1301 C CA . VAL B 1 55 ? -10.305 6.289 5.285 1 98.75 55 VAL B CA 1
ATOM 1302 C C . VAL B 1 55 ? -9.906 5.074 4.453 1 98.75 55 VAL B C 1
ATOM 1304 O O . VAL B 1 55 ? -8.773 4.59 4.551 1 98.75 55 VAL B O 1
ATOM 1307 N N . ARG B 1 56 ? -10.781 4.582 3.66 1 98.75 56 ARG B N 1
ATOM 1308 C CA . ARG B 1 56 ? -10.57 3.473 2.734 1 98.75 56 ARG B CA 1
ATOM 1309 C C . ARG B 1 56 ? -10.68 3.943 1.286 1 98.75 56 ARG B C 1
ATOM 1311 O O . ARG B 1 56 ? -11.539 4.762 0.955 1 98.75 56 ARG B O 1
ATOM 1318 N N . ALA B 1 57 ? -9.891 3.447 0.438 1 98.75 57 ALA B N 1
ATOM 1319 C CA . ALA B 1 57 ? -9.977 3.689 -1 1 98.75 57 ALA B CA 1
ATOM 1320 C C . ALA B 1 57 ? -9.625 2.432 -1.79 1 98.75 57 ALA B C 1
ATOM 1322 O O . ALA B 1 57 ? -8.828 1.605 -1.332 1 98.75 57 ALA B O 1
ATOM 1323 N N . MET B 1 58 ? -10.234 2.262 -2.891 1 98.69 58 MET B N 1
ATOM 1324 C CA . MET B 1 58 ? -9.773 1.329 -3.914 1 98.69 58 MET B CA 1
ATOM 1325 C C . MET B 1 58 ? -8.758 1.996 -4.84 1 98.69 58 MET B C 1
ATOM 1327 O O . MET B 1 58 ? -9.062 3.01 -5.473 1 98.69 58 MET B O 1
ATOM 1331 N N . ILE B 1 59 ? -7.562 1.46 -4.801 1 98.5 59 ILE B N 1
ATOM 1332 C CA . ILE B 1 59 ? -6.543 1.938 -5.727 1 98.5 59 ILE B CA 1
ATOM 1333 C C . ILE B 1 59 ? -6.555 1.084 -6.996 1 98.5 59 ILE B C 1
ATOM 1335 O O . ILE B 1 59 ? -6.367 -0.133 -6.934 1 98.5 59 ILE B O 1
ATOM 1339 N N . THR B 1 60 ? -6.695 1.735 -8.102 1 98.25 60 THR B N 1
ATOM 1340 C CA . THR B 1 60 ? -6.789 1.024 -9.375 1 98.25 60 THR B CA 1
ATOM 1341 C C . THR B 1 60 ? -5.418 0.525 -9.82 1 98.25 60 THR B C 1
ATOM 1343 O O . THR B 1 60 ? -4.395 0.905 -9.242 1 98.25 60 THR B O 1
ATOM 1346 N N . ALA B 1 61 ? -5.445 -0.346 -10.844 1 96.81 61 ALA B N 1
ATOM 1347 C CA . ALA B 1 61 ? -4.191 -0.853 -11.398 1 96.81 61 ALA B CA 1
ATOM 1348 C C . ALA B 1 61 ? -3.334 0.284 -11.945 1 96.81 61 ALA B C 1
ATOM 1350 O O . ALA B 1 61 ? -2.109 0.167 -12.023 1 96.81 61 ALA B O 1
ATOM 1351 N N . SER B 1 62 ? -3.998 1.402 -12.289 1 96.44 62 SER B N 1
ATOM 1352 C CA . SER B 1 62 ? -3.289 2.562 -12.82 1 96.44 62 SER B CA 1
ATOM 1353 C C . SER B 1 62 ? -2.736 3.436 -11.695 1 96.44 62 SER B C 1
ATOM 1355 O O . SER B 1 62 ? -1.984 4.379 -11.945 1 96.44 62 SER B O 1
ATOM 1357 N N . GLY B 1 63 ? -3.189 3.16 -10.508 1 97.56 63 GLY B N 1
ATOM 1358 C CA . GLY B 1 63 ? -2.584 3.838 -9.375 1 97.56 63 GLY B CA 1
ATOM 1359 C C . GLY B 1 63 ? -3.439 4.965 -8.828 1 97.56 63 GLY B C 1
ATOM 1360 O O . GLY B 1 63 ? -2.992 5.727 -7.969 1 97.56 63 GLY B O 1
ATOM 1361 N N . ASN B 1 64 ? -4.684 5.082 -9.25 1 97.56 64 ASN B N 1
ATOM 1362 C CA . ASN B 1 64 ? -5.57 6.148 -8.797 1 97.56 64 ASN B CA 1
ATOM 1363 C C . ASN B 1 64 ? -6.535 5.66 -7.719 1 97.56 64 ASN B C 1
ATOM 1365 O O . ASN B 1 64 ? -6.969 4.504 -7.746 1 97.56 64 ASN B O 1
ATOM 1369 N N . ALA B 1 65 ? -6.875 6.621 -6.891 1 98.44 65 ALA B N 1
ATOM 1370 C CA . ALA B 1 65 ? -7.832 6.281 -5.84 1 98.44 65 ALA B CA 1
ATOM 1371 C C . ALA B 1 65 ? -9.266 6.402 -6.344 1 98.44 65 ALA B C 1
ATOM 1373 O O . ALA B 1 65 ? -9.609 7.367 -7.035 1 98.44 65 ALA B O 1
ATOM 1374 N N . GLU B 1 66 ? -10.023 5.422 -6.055 1 98.19 66 GLU B N 1
ATOM 1375 C CA . GLU B 1 66 ? -11.461 5.402 -6.312 1 98.19 66 GLU B CA 1
ATOM 1376 C C . GLU B 1 66 ? -12.234 4.957 -5.074 1 98.19 66 GLU B C 1
ATOM 1378 O O . GLU B 1 66 ? -11.664 4.387 -4.148 1 98.19 66 GLU B O 1
ATOM 1383 N N . ASN B 1 67 ? -13.516 5.355 -5.027 1 98.31 67 ASN B N 1
ATOM 1384 C CA . ASN B 1 67 ? -14.406 4.93 -3.955 1 98.31 67 ASN B CA 1
ATOM 1385 C C . ASN B 1 67 ? -13.836 5.258 -2.58 1 98.31 67 ASN B C 1
ATOM 1387 O O . ASN B 1 67 ? -13.781 4.391 -1.703 1 98.31 67 ASN B O 1
ATOM 1391 N N . VAL B 1 68 ? -13.406 6.438 -2.467 1 98.69 68 VAL B N 1
ATOM 1392 C CA . VAL B 1 68 ? -12.828 6.898 -1.209 1 98.69 68 VAL B CA 1
ATOM 1393 C C . VAL B 1 68 ? -13.938 7.098 -0.173 1 98.69 68 VAL B C 1
ATOM 1395 O O . VAL B 1 68 ? -14.891 7.84 -0.409 1 98.69 68 VAL B O 1
ATOM 1398 N N . THR B 1 69 ? -13.805 6.418 0.966 1 98.31 69 THR B N 1
ATOM 1399 C CA . THR B 1 69 ? -14.852 6.438 1.977 1 98.31 69 THR B CA 1
ATOM 1400 C C . THR B 1 69 ? -14.258 6.516 3.379 1 98.31 69 THR B C 1
ATOM 1402 O O . THR B 1 69 ? -13.234 5.887 3.658 1 98.31 69 THR B O 1
ATOM 1405 N N . VAL B 1 70 ? -14.961 7.242 4.188 1 98.62 70 VAL B N 1
ATOM 1406 C CA . VAL B 1 70 ? -14.609 7.238 5.605 1 98.62 70 VAL B CA 1
ATOM 1407 C C . VAL B 1 70 ? -15.188 5.992 6.273 1 98.62 70 VAL B C 1
ATOM 1409 O O . VAL B 1 70 ? -16.406 5.793 6.289 1 98.62 70 VAL B O 1
ATOM 1412 N N . THR B 1 71 ? -14.367 5.121 6.816 1 98.31 71 THR B N 1
ATOM 1413 C CA . THR B 1 71 ? -14.844 3.926 7.5 1 98.31 71 THR B CA 1
ATOM 1414 C C . THR B 1 71 ? -15.062 4.203 8.984 1 98.31 71 THR B C 1
ATOM 1416 O O . THR B 1 71 ? -15.906 3.568 9.625 1 98.31 71 THR B O 1
ATOM 1419 N N . THR B 1 72 ? -14.281 5.125 9.633 1 97.88 72 THR B N 1
ATOM 1420 C CA . THR B 1 72 ? -14.445 5.609 11 1 97.88 72 THR B CA 1
ATOM 1421 C C . THR B 1 72 ? -14.234 7.121 11.062 1 97.88 72 THR B C 1
ATOM 1423 O O . THR B 1 72 ? -13.125 7.609 10.852 1 97.88 72 THR B O 1
ATOM 1426 N N . SER B 1 73 ? -15.258 7.754 11.359 1 97.38 73 SER B N 1
ATOM 1427 C CA . SER B 1 73 ? -15.227 9.211 11.406 1 97.38 73 SER B CA 1
ATOM 1428 C C . SER B 1 73 ? -14.562 9.711 12.688 1 97.38 73 SER B C 1
ATOM 1430 O O . SER B 1 73 ? -14.641 9.047 13.727 1 97.38 73 SER B O 1
ATOM 1432 N N . SER B 1 74 ? -13.984 10.82 12.672 1 95.31 74 SER B N 1
ATOM 1433 C CA . SER B 1 74 ? -13.422 11.484 13.836 1 95.31 74 SER B CA 1
ATOM 1434 C C . SER B 1 74 ? -14.484 12.273 14.594 1 95.31 74 SER B C 1
ATOM 1436 O O . SER B 1 74 ? -14.219 12.805 15.68 1 95.31 74 SER B O 1
ATOM 1438 N N . ARG B 1 75 ? -15.625 12.477 14.055 1 94.62 75 ARG B N 1
ATOM 1439 C CA . ARG B 1 75 ? -16.719 13.32 14.539 1 94.62 75 ARG B CA 1
ATOM 1440 C C . ARG B 1 75 ? -16.406 14.797 14.305 1 94.62 75 ARG B C 1
ATOM 1442 O O . ARG B 1 75 ? -17.016 15.672 14.93 1 94.62 75 ARG B O 1
ATOM 1449 N N . ASN B 1 76 ? -15.359 15.086 13.547 1 95.44 76 ASN B N 1
ATOM 1450 C CA . ASN B 1 76 ? -15.031 16.406 13.031 1 95.44 76 ASN B CA 1
ATOM 1451 C C . ASN B 1 76 ? -15.125 16.469 11.508 1 95.44 76 ASN B C 1
ATOM 1453 O O . ASN B 1 76 ? -14.273 15.906 10.812 1 95.44 76 ASN B O 1
ATOM 1457 N N . ALA B 1 77 ? -16.094 17.172 11.047 1 95.88 77 ALA B N 1
ATOM 1458 C CA . ALA B 1 77 ? -16.391 17.172 9.617 1 95.88 77 ALA B CA 1
ATOM 1459 C C . ALA B 1 77 ? -15.219 17.75 8.812 1 95.88 77 ALA B C 1
ATOM 1461 O O . ALA B 1 77 ? -14.945 17.297 7.699 1 95.88 77 ALA B O 1
ATOM 1462 N N . ALA B 1 78 ? -14.633 18.656 9.328 1 96.81 78 ALA B N 1
ATOM 1463 C CA . ALA B 1 78 ? -13.5 19.266 8.633 1 96.81 78 ALA B CA 1
ATOM 1464 C C . ALA B 1 78 ? -12.344 18.281 8.5 1 96.81 78 ALA B C 1
ATOM 1466 O O . ALA B 1 78 ? -11.719 18.188 7.438 1 96.81 78 ALA B O 1
ATOM 1467 N N . ALA B 1 79 ? -12.047 17.578 9.562 1 97.25 79 ALA B N 1
ATOM 1468 C CA . ALA B 1 79 ? -11 16.562 9.523 1 97.25 79 ALA B CA 1
ATOM 1469 C C . ALA B 1 79 ? -11.352 15.445 8.539 1 97.25 79 ALA B C 1
ATOM 1471 O O . ALA B 1 79 ? -10.508 15.008 7.758 1 97.25 79 ALA B O 1
ATOM 1472 N N . ASP B 1 80 ? -12.633 15.055 8.586 1 97.88 80 ASP B N 1
ATOM 1473 C CA . ASP B 1 80 ? -13.078 14 7.676 1 97.88 80 ASP B CA 1
ATOM 1474 C C . ASP B 1 80 ? -12.906 14.422 6.219 1 97.88 80 ASP B C 1
ATOM 1476 O O . ASP B 1 80 ? -12.391 13.656 5.402 1 97.88 80 ASP B O 1
ATOM 1480 N N . ARG B 1 81 ? -13.266 15.641 5.906 1 97.06 81 ARG B N 1
ATOM 1481 C CA . ARG B 1 81 ? -13.148 16.156 4.547 1 97.06 81 ARG B CA 1
ATOM 1482 C C . ARG B 1 81 ? -11.688 16.25 4.121 1 97.06 81 ARG B C 1
ATOM 1484 O O . ARG B 1 81 ? -11.336 15.898 2.992 1 97.06 81 ARG B O 1
ATOM 1491 N N . ALA B 1 82 ? -10.875 16.734 4.965 1 96.81 82 ALA B N 1
ATOM 1492 C CA . ALA B 1 82 ? -9.445 16.875 4.672 1 96.81 82 ALA B CA 1
ATOM 1493 C C . ALA B 1 82 ? -8.812 15.508 4.406 1 96.81 82 ALA B C 1
ATOM 1495 O O . ALA B 1 82 ? -7.992 15.367 3.494 1 96.81 82 ALA B O 1
ATOM 1496 N N . ALA B 1 83 ? -9.188 14.562 5.215 1 97.62 83 ALA B N 1
ATOM 1497 C CA . ALA B 1 83 ? -8.656 13.211 5.066 1 97.62 83 ALA B CA 1
ATOM 1498 C C . ALA B 1 83 ? -9.07 12.602 3.73 1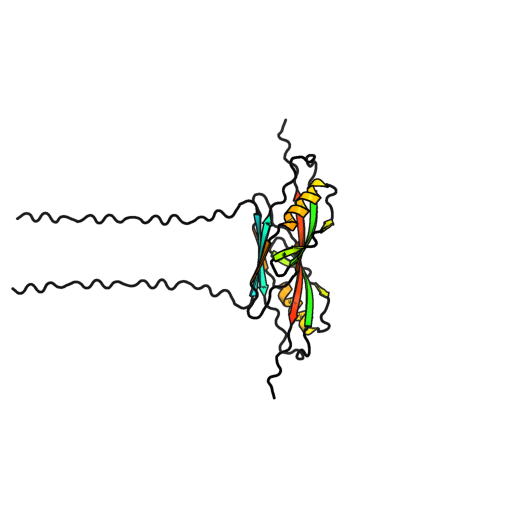 97.62 83 ALA B C 1
ATOM 1500 O O . ALA B 1 83 ? -8.242 12.008 3.027 1 97.62 83 ALA B O 1
ATOM 1501 N N . VAL B 1 84 ? -10.344 12.758 3.391 1 98.12 84 VAL B N 1
ATOM 1502 C CA . VAL B 1 84 ? -10.867 12.234 2.133 1 98.12 84 VAL B CA 1
ATOM 1503 C C . VAL B 1 84 ? -10.156 12.906 0.958 1 98.12 84 VAL B C 1
ATOM 1505 O O . VAL B 1 84 ? -9.773 12.242 -0.008 1 98.12 84 VAL B O 1
ATOM 1508 N N . ASP B 1 85 ? -9.977 14.195 1.053 1 97.25 85 ASP B N 1
ATOM 1509 C CA . ASP B 1 85 ? -9.289 14.938 0.001 1 97.25 85 ASP B CA 1
ATOM 1510 C C . ASP B 1 85 ? -7.863 14.43 -0.193 1 97.25 85 ASP B C 1
ATOM 1512 O O . ASP B 1 85 ? -7.438 14.18 -1.321 1 97.25 85 ASP B O 1
ATOM 1516 N N . ALA B 1 86 ? -7.152 14.234 0.853 1 96.69 86 ALA B N 1
ATOM 1517 C CA . ALA B 1 86 ? -5.781 13.734 0.776 1 96.69 86 ALA B CA 1
ATOM 1518 C C . ALA B 1 86 ? -5.738 12.328 0.185 1 96.69 86 ALA B C 1
ATOM 1520 O O . ALA B 1 86 ? -4.945 12.047 -0.716 1 96.69 86 ALA B O 1
ATOM 1521 N N . MET B 1 87 ? -6.629 11.438 0.678 1 97.88 87 MET B N 1
ATOM 1522 C CA . MET B 1 87 ? -6.672 10.062 0.188 1 97.88 87 MET B CA 1
ATOM 1523 C C . MET B 1 87 ? -7.023 10.023 -1.296 1 97.88 87 MET B C 1
ATOM 1525 O O . MET B 1 87 ? -6.496 9.195 -2.041 1 97.88 87 MET B O 1
ATOM 1529 N N . SER B 1 88 ? -7.887 10.945 -1.727 1 98.12 88 SER B N 1
ATOM 1530 C CA . SER B 1 88 ? -8.328 10.969 -3.117 1 98.12 88 SER B CA 1
ATOM 1531 C C . SER B 1 88 ? -7.191 11.352 -4.055 1 98.12 88 SER B C 1
ATOM 1533 O O . SER B 1 88 ? -7.258 11.109 -5.258 1 98.12 88 SER B O 1
ATOM 1535 N N . ARG B 1 89 ? -6.137 11.898 -3.508 1 97.25 89 ARG B N 1
ATOM 1536 C CA . ARG B 1 89 ? -5.035 12.398 -4.32 1 97.25 89 ARG B CA 1
ATOM 1537 C C . ARG B 1 89 ? -3.809 11.5 -4.195 1 97.25 89 ARG B C 1
ATOM 1539 O O . ARG B 1 89 ? -2.719 11.859 -4.641 1 97.25 89 ARG B O 1
ATOM 1546 N N . ILE B 1 90 ? -4.035 10.398 -3.594 1 96.62 90 ILE B N 1
ATOM 1547 C CA . ILE B 1 90 ? -2.949 9.43 -3.52 1 96.62 90 ILE B CA 1
ATOM 1548 C C . ILE B 1 90 ? -2.578 8.969 -4.926 1 96.62 90 ILE B C 1
ATOM 1550 O O . ILE B 1 90 ? -3.451 8.773 -5.773 1 96.62 90 ILE B O 1
ATOM 1554 N N . ALA B 1 91 ? -1.36 8.781 -5.215 1 96.12 91 ALA B N 1
ATOM 1555 C CA . ALA B 1 91 ? -0.859 8.227 -6.473 1 96.12 91 ALA B CA 1
ATOM 1556 C C . ALA B 1 91 ? 0.075 7.047 -6.219 1 96.12 91 ALA B C 1
ATOM 1558 O O . ALA B 1 91 ? 1.082 7.184 -5.52 1 96.12 91 ALA B O 1
ATOM 1559 N N . CYS B 1 92 ? -0.302 5.961 -6.789 1 97.81 92 CYS B N 1
ATOM 1560 C CA . CYS B 1 92 ? 0.495 4.75 -6.609 1 97.81 92 CYS B CA 1
ATOM 1561 C C . CYS B 1 92 ? 1.008 4.23 -7.945 1 97.81 92 CYS B C 1
ATOM 1563 O O . CYS B 1 92 ? 0.376 4.441 -8.984 1 97.81 92 CYS B O 1
ATOM 1565 N N . SER B 1 93 ? 2.168 3.633 -7.949 1 97.44 93 SER B N 1
ATOM 1566 C CA . SER B 1 93 ? 2.758 2.943 -9.094 1 97.44 93 SER B CA 1
ATOM 1567 C C . SER B 1 93 ? 3.178 1.523 -8.727 1 97.44 93 SER B C 1
ATOM 1569 O O . SER B 1 93 ? 3.688 1.285 -7.629 1 97.44 93 SER B O 1
ATOM 1571 N N . GLN B 1 94 ? 2.875 0.614 -9.602 1 95.88 94 GLN B N 1
ATOM 1572 C CA . GLN B 1 94 ? 3.232 -0.786 -9.398 1 95.88 94 GLN B CA 1
ATOM 1573 C C . GLN B 1 94 ? 4.258 -1.244 -10.43 1 95.88 94 GLN B C 1
ATOM 1575 O O . GLN B 1 94 ? 4.141 -0.929 -11.617 1 95.88 94 GLN B O 1
ATOM 1580 N N . THR B 1 95 ? 5.25 -1.888 -10.016 1 94.44 95 THR B N 1
ATOM 1581 C CA . THR B 1 95 ? 6.191 -2.633 -10.844 1 94.44 95 THR B CA 1
ATOM 1582 C C . THR B 1 95 ? 6.008 -4.137 -10.648 1 94.44 95 THR B C 1
ATOM 1584 O O . THR B 1 95 ? 6.484 -4.699 -9.664 1 94.44 95 THR B O 1
ATOM 1587 N N . PRO B 1 96 ? 5.277 -4.68 -11.578 1 91.69 96 PRO B N 1
ATOM 1588 C CA . PRO B 1 96 ? 5.008 -6.113 -11.414 1 91.69 96 PRO B CA 1
ATOM 1589 C C . PRO B 1 96 ? 6.273 -6.961 -11.492 1 91.69 96 PRO B C 1
ATOM 1591 O O . PRO B 1 96 ? 7.258 -6.559 -12.125 1 91.69 96 PRO B O 1
ATOM 1594 N N . ALA B 1 97 ? 6.23 -8.086 -10.742 1 87.69 97 ALA B N 1
ATOM 1595 C CA . ALA B 1 97 ? 7.273 -9.086 -10.961 1 87.69 97 ALA B CA 1
ATOM 1596 C C . ALA B 1 97 ? 7.223 -9.633 -12.383 1 87.69 97 ALA B C 1
ATOM 1598 O O . ALA B 1 97 ? 6.285 -9.344 -13.133 1 87.69 97 ALA B O 1
ATOM 1599 N N . ARG B 1 98 ? 8.25 -10.305 -12.805 1 80.44 98 ARG B N 1
ATOM 1600 C CA . ARG B 1 98 ? 8.273 -10.867 -14.148 1 80.44 98 ARG B CA 1
ATOM 1601 C C . ARG B 1 98 ? 7.012 -11.688 -14.422 1 80.44 98 ARG B C 1
ATOM 1603 O O . ARG B 1 98 ? 6.633 -12.531 -13.609 1 80.44 98 ARG B O 1
ATOM 1610 N N . GLY B 1 99 ? 6.398 -11.328 -15.508 1 77.19 99 GLY B N 1
ATOM 1611 C CA . GLY B 1 99 ? 5.219 -12.062 -15.93 1 77.19 99 GLY B CA 1
ATOM 1612 C C . GLY B 1 99 ? 3.949 -11.609 -15.234 1 77.19 99 GLY B C 1
ATOM 1613 O O . GLY B 1 99 ? 2.875 -12.164 -15.477 1 77.19 99 GLY B O 1
ATOM 1614 N N . GLY B 1 100 ? 4.07 -10.695 -14.352 1 85.94 100 GLY B N 1
ATOM 1615 C CA . GLY B 1 100 ? 2.895 -10.234 -13.625 1 85.94 100 GLY B CA 1
ATOM 1616 C C . GLY B 1 100 ? 2.301 -8.961 -14.211 1 85.94 100 GLY B C 1
ATOM 1617 O O . GLY B 1 100 ? 2.812 -8.43 -15.195 1 85.94 100 GLY B O 1
ATOM 1618 N N . GLU B 1 101 ? 1.133 -8.578 -13.672 1 90.44 101 GLU B N 1
ATOM 1619 C CA . GLU B 1 101 ? 0.434 -7.344 -14.039 1 90.44 101 GLU B CA 1
ATOM 1620 C C . GLU B 1 101 ? 0.011 -6.566 -12.797 1 90.44 101 GLU B C 1
ATOM 1622 O O . GLU B 1 101 ? -0.2 -7.148 -11.727 1 90.44 101 GLU B O 1
ATOM 1627 N N . PRO B 1 102 ? -0.088 -5.238 -13.047 1 94.81 102 PRO B N 1
ATOM 1628 C CA . PRO B 1 102 ? -0.669 -4.477 -11.945 1 94.81 102 PRO B CA 1
ATOM 1629 C C . PRO B 1 102 ? -2.076 -4.945 -11.578 1 94.81 102 PRO B C 1
ATOM 1631 O O . PRO B 1 102 ? -2.771 -5.531 -12.414 1 94.81 102 PRO B O 1
ATOM 1634 N N . TYR B 1 103 ? -2.438 -4.695 -10.398 1 94.44 103 TYR B N 1
ATOM 1635 C CA . TYR B 1 103 ? -3.721 -5.137 -9.859 1 94.44 103 TYR B CA 1
ATOM 1636 C C . TYR B 1 103 ? -4.352 -4.055 -8.992 1 94.44 103 TYR B C 1
ATOM 1638 O O . TYR B 1 103 ? -3.646 -3.227 -8.414 1 94.44 103 TYR B O 1
ATOM 1646 N N . PRO B 1 104 ? -5.66 -4.008 -8.984 1 97.19 104 PRO B N 1
ATOM 1647 C CA . PRO B 1 104 ? -6.301 -3.125 -8.008 1 97.19 104 PRO B CA 1
ATOM 1648 C C . PRO B 1 104 ? -6.164 -3.635 -6.574 1 97.19 104 PRO B C 1
ATOM 1650 O O . PRO B 1 104 ? -6.059 -4.844 -6.352 1 97.19 104 PRO B O 1
ATOM 1653 N N . PHE B 1 105 ? -6.172 -2.797 -5.656 1 97.94 105 PHE B N 1
ATOM 1654 C CA . PHE B 1 105 ? -6.121 -3.162 -4.246 1 97.94 105 PHE B CA 1
ATOM 1655 C C . PHE B 1 105 ? -6.848 -2.131 -3.393 1 97.94 105 PHE B C 1
ATOM 1657 O O . PHE B 1 105 ? -7.098 -1.01 -3.844 1 97.94 105 PHE B O 1
ATOM 1664 N N . THR B 1 106 ? -7.191 -2.521 -2.205 1 98.5 106 THR B N 1
ATOM 1665 C CA . THR B 1 106 ? -7.844 -1.629 -1.255 1 98.5 106 THR B CA 1
ATOM 1666 C C . THR B 1 106 ? -6.879 -1.227 -0.142 1 98.5 106 THR B C 1
ATOM 1668 O O . THR B 1 106 ? -6.148 -2.066 0.385 1 98.5 106 THR B O 1
ATOM 1671 N N . LEU B 1 107 ? -6.914 -0.01 0.157 1 98.44 107 LEU B N 1
ATOM 1672 C CA . LEU B 1 107 ? -6.062 0.576 1.186 1 98.44 107 LEU B CA 1
ATOM 1673 C C . LEU B 1 107 ? -6.895 1.297 2.238 1 98.44 107 LEU B C 1
ATOM 1675 O O . LEU B 1 107 ? -7.754 2.117 1.9 1 98.44 107 LEU B O 1
ATOM 1679 N N . THR B 1 108 ? -6.719 0.958 3.473 1 98.56 108 THR B N 1
ATOM 1680 C CA . THR B 1 108 ? -7.332 1.663 4.594 1 98.56 108 THR B CA 1
ATOM 1681 C C . THR B 1 108 ? -6.262 2.213 5.535 1 98.56 108 THR B C 1
ATOM 1683 O O . THR B 1 108 ? -5.422 1.462 6.031 1 98.56 108 THR B O 1
ATOM 1686 N N . ARG B 1 109 ? -6.32 3.488 5.785 1 97.5 109 ARG B N 1
ATOM 1687 C CA . ARG B 1 109 ? -5.301 4.074 6.652 1 97.5 109 ARG B CA 1
ATOM 1688 C C . ARG B 1 109 ? -5.895 5.16 7.539 1 97.5 109 ARG B C 1
ATOM 1690 O O . ARG B 1 109 ? -6.938 5.734 7.215 1 97.5 109 ARG B O 1
ATOM 1697 N N . PRO B 1 110 ? -5.223 5.422 8.641 1 97.12 110 PRO B N 1
ATOM 1698 C CA . PRO B 1 110 ? -5.637 6.523 9.508 1 97.12 110 PRO B CA 1
ATOM 1699 C C . PRO B 1 110 ? -5.02 7.859 9.109 1 97.12 110 PRO B C 1
ATOM 1701 O O . PRO B 1 110 ? -3.881 7.902 8.625 1 97.12 110 PRO B O 1
ATOM 1704 N N . PHE B 1 111 ? -5.797 8.914 9.242 1 96.25 111 PHE B N 1
ATOM 1705 C CA . PHE B 1 111 ? -5.336 10.297 9.211 1 96.25 111 PHE B CA 1
ATOM 1706 C C . PHE B 1 111 ? -5.504 10.953 10.578 1 96.25 111 PHE B C 1
ATOM 1708 O O . PHE B 1 111 ? -6.602 10.977 11.133 1 96.25 111 PHE B O 1
ATOM 1715 N N . VAL B 1 112 ? -4.41 11.523 11.023 1 94.44 112 VAL B N 1
ATOM 1716 C CA . VAL B 1 112 ? -4.414 12.086 12.375 1 94.44 112 VAL B CA 1
ATOM 1717 C C . VAL B 1 112 ? -4.203 13.594 12.312 1 94.44 112 VAL B C 1
ATOM 1719 O O . VAL B 1 112 ? -3.281 14.07 11.648 1 94.44 112 VAL B O 1
ATOM 1722 N N . PHE B 1 113 ? -5.07 14.281 13 1 94.31 113 PHE B N 1
ATOM 1723 C CA . PHE B 1 113 ? -5 15.727 13.141 1 94.31 113 PHE B CA 1
ATOM 1724 C C . PHE B 1 113 ? -4.789 16.125 14.594 1 94.31 113 PHE B C 1
ATOM 1726 O O . PHE B 1 113 ? -5.512 15.656 15.477 1 94.31 113 PHE B O 1
ATOM 1733 N N . GLU B 1 114 ? -3.826 17 14.773 1 91.31 114 GLU B N 1
ATOM 1734 C CA . GLU B 1 114 ? -3.502 17.422 16.125 1 91.31 114 GLU B CA 1
ATOM 1735 C C . GLU B 1 114 ? -3.846 18.891 16.344 1 91.31 114 GLU B C 1
ATOM 1737 O O . GLU B 1 114 ? -3.639 19.719 15.461 1 91.31 114 GLU B O 1
ATOM 1742 N N . PRO B 1 115 ? -4.34 19.172 17.625 1 90.5 115 PRO B N 1
ATOM 1743 C CA . PRO B 1 115 ? -4.586 20.594 17.938 1 90.5 115 PRO B CA 1
ATOM 1744 C C . PRO B 1 115 ? -3.305 21.406 18 1 90.5 115 PRO B C 1
ATOM 1746 O O . PRO B 1 115 ? -2.244 20.891 18.359 1 90.5 115 PRO B O 1
ATOM 1749 N N . ARG B 1 116 ? -3.387 22.625 17.453 1 78.44 116 ARG B N 1
ATOM 1750 C CA . ARG B 1 116 ? -2.246 23.547 17.516 1 78.44 116 ARG B CA 1
ATOM 1751 C C . ARG B 1 116 ? -2 24.031 18.938 1 78.44 116 ARG B C 1
ATOM 1753 O O . ARG B 1 116 ? -2.943 24.203 19.703 1 78.44 116 ARG B O 1
ATOM 1760 N N . ALA B 1 117 ? -0.776 23.75 19.438 1 69.69 117 ALA B N 1
ATOM 1761 C CA . ALA B 1 117 ? -0.428 24.25 20.766 1 69.69 117 ALA B CA 1
ATOM 1762 C C . ALA B 1 117 ? -0.831 25.719 20.922 1 69.69 117 ALA B C 1
ATOM 1764 O O . ALA B 1 117 ? -0.732 26.5 19.984 1 69.69 117 ALA B O 1
ATOM 1765 N N . LYS B 1 118 ? -1.999 25.922 21.594 1 60.12 118 LYS B N 1
ATOM 1766 C CA . LYS B 1 118 ? -2.336 27.297 21.953 1 60.12 118 LYS B CA 1
ATOM 1767 C C . LYS B 1 118 ? -1.097 28.078 22.375 1 60.12 118 LYS B C 1
ATOM 1769 O O . LYS B 1 118 ? -0.27 27.562 23.141 1 60.12 118 LYS B O 1
ATOM 1774 N N . ALA B 1 119 ? -0.569 28.953 21.516 1 56.62 119 ALA B N 1
ATOM 1775 C CA . ALA B 1 119 ? 0.449 29.875 22.016 1 56.62 119 ALA B CA 1
ATOM 1776 C C . ALA B 1 119 ? 0.104 30.375 23.406 1 56.62 119 ALA B C 1
ATOM 1778 O O . ALA B 1 119 ? -1.064 30.609 23.719 1 56.62 119 ALA B O 1
ATOM 1779 N N . PRO B 1 120 ? 0.957 30.047 24.438 1 54.97 120 PRO B N 1
ATOM 1780 C CA . PRO B 1 120 ? 0.677 30.656 25.734 1 54.97 120 PRO B CA 1
ATOM 1781 C C . PRO B 1 120 ? 0.232 32.094 25.625 1 54.97 120 PRO B C 1
ATOM 1783 O O . PRO B 1 120 ? 0.772 32.844 24.797 1 54.97 120 PRO B O 1
ATOM 1786 N N . GLN B 1 121 ? -0.992 32.375 25.984 1 48.16 121 GLN B N 1
ATOM 1787 C CA . GLN B 1 121 ? -1.276 33.812 26.23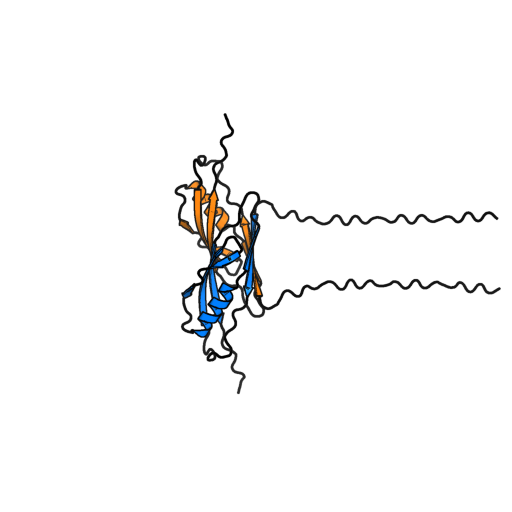4 1 48.16 121 GLN B CA 1
ATOM 1788 C C . GLN B 1 121 ? -0.267 34.406 27.203 1 48.16 121 GLN B C 1
ATOM 1790 O O . GLN B 1 121 ? 0.105 33.781 28.203 1 48.16 121 GLN B O 1
#

Organism: Burkholderia pseudomallei (strain K96243) (NCBI:txid272560)

Sequence (242 aa):
MKTYSTYLALPLAASLLAGCATFAPRDAAKLECTMPVAAYPENAKPLERRATVLVRAMITASGNAENVTVTTSSRNAAADRAAVDAMSRIACSQTPARGGEPYPFTLTRPFVFEPRAKAPQMKTYSTYLALPLAASLLAGCATFAPRDAAKLECTMPVAAYPENAKPLERRATVLVRAMITASGNAENVTVTTSSRNAAADRAAVDAMSRIACSQTPARGGEPYPFTLTRPFVFEPRAKAPQ